Protein AF-A0A6A5BXS3-F1 (afdb_monomer)

Foldseek 3Di:
DPPPPVVVVVLVVLLVLLLVLLVVVLVVLVVLLLLLVLLCPLPLVVLVVCAVVDPLHHPVLSCLQDPPLSVVVSVLSVVLSVLSVQQSVCVVVVHHGPADNLQSCVVCLVVLVVCLVLVVSLVSNVVSVVCCVVPPVVVVVSQCVSCVVSVVQGSNNSSCSSVVVSVVCLVSLVSSLVSDDPVVCVVRVSVCVNPPRVVVSD

Nearest PDB structures (foldseek):
  1foe-assembly1_A  TM=8.338E-01  e=1.532E-06  Mus musculus
  4yon-assembly1_A  TM=8.082E-01  e=8.959E-06  Homo sapiens
  4xh9-assembly1_A  TM=8.386E-01  e=3.577E-05  Homo sapiens

Organism: Naegleria fowleri (NCBI:txid5763)

Solvent-accessible surface area (backbone atoms only — not comparable to full-atom values): 11355 Å² total; per-residue (Å²): 142,82,76,70,62,69,64,53,56,55,50,54,53,34,54,53,52,34,53,52,50,54,47,49,54,50,56,55,46,53,51,50,54,51,44,54,46,43,45,40,66,54,44,53,50,54,53,59,68,35,42,88,76,38,91,75,46,45,70,71,58,48,48,56,68,62,45,72,63,58,58,53,50,52,51,54,51,50,53,50,50,54,57,48,52,55,28,47,54,31,45,75,69,75,40,86,45,92,53,53,72,41,47,52,51,57,71,47,41,69,59,59,58,52,45,54,62,55,52,74,43,43,62,58,31,51,51,50,54,53,47,37,63,75,74,31,59,70,47,41,56,49,51,60,55,37,17,64,76,37,78,67,46,48,69,69,66,50,67,47,45,68,66,57,44,58,62,48,53,54,54,54,50,56,50,45,50,76,44,42,53,74,73,54,42,74,74,33,55,42,69,54,55,68,62,71,64,58,73,79,78,111

pLDDT: mean 79.89, std 17.16, range [30.25, 94.38]

Mean predicted aligned error: 9.48 Å

Secondary structure (DSSP, 8-state):
---SHHHHHHHHHHHHHHHHHHHHHHHHHHHHHHHHHHHIIIIIHHHHHHBTTBTT--HHHHHHHS-THHHHHHHHHHHHHHHHHHHHHHHHTTPPPSS-HHHHHHHHHHHHHHHHHHHHHHHHHHHHHHHHHHH-HHHHHHHHHHHHHTTT--HHHHHTHHHHHHHHHHHHHHHHHHHS-HHHHHHHTHHHHHHHSSTT--

InterPro domains:
  IPR000219 Dbl homology domain [PF00621] (21-193)
  IPR000219 Dbl homology domain [PS50010] (17-202)
  IPR000219 Dbl homology domain [SM00325] (21-192)
  IPR001331 Guanine-nucleotide dissociation stimulator, CDC24, conserved site [PS00741] (155-180)
  IPR035899 Dbl homology (DH) domain superfamily [G3DSA:1.20.900.10] (12-199)
  IPR035899 Dbl homology (DH) domain superfamily [SSF48065] (4-189)
  IPR051092 FYVE, RhoGEF and PH domain-containing [PTHR12673] (15-184)

Sequence (202 aa):
MSIGTQAVESKHHKSGQRLNIMKEILDTEKNYLTELELLEEYYAKPLKELIGKQKFITQPLYNKIFKGDLVIIRKTNSELYHELIENFEMERANKVPNKTFGQIFLQYAPFIKGYTRYFNEFDNINSTLEDIRKNNKPLQLWLDAQRKEARNKPLGGLLITPVQRVPRYKLLLTELVKYTSPISQRLSNVDQCTHTNFRSCN

Radius of gyration: 21.11 Å; Cα contacts (8 Å, |Δi|>4): 142; chains: 1; bounding box: 46×35×78 Å

Structure (mmCIF, N/CA/C/O backbone):
data_AF-A0A6A5BXS3-F1
#
_entry.id   AF-A0A6A5BXS3-F1
#
loop_
_atom_site.group_PDB
_atom_site.id
_atom_site.type_symbol
_atom_site.label_atom_id
_atom_site.label_alt_id
_atom_site.label_comp_id
_atom_site.label_asym_id
_atom_site.label_entity_id
_atom_site.label_seq_id
_atom_site.pdbx_PDB_ins_code
_atom_site.Cartn_x
_atom_site.Cartn_y
_atom_site.Cartn_z
_atom_site.occupancy
_atom_site.B_iso_or_equiv
_atom_site.auth_seq_id
_atom_site.auth_comp_id
_atom_site.auth_asym_id
_atom_site.auth_atom_id
_atom_site.pdbx_PDB_model_num
ATOM 1 N N . MET A 1 1 ? 18.023 -2.567 -53.729 1.00 35.31 1 MET A N 1
ATOM 2 C CA . MET A 1 1 ? 18.612 -2.635 -52.373 1.00 35.31 1 MET A CA 1
ATOM 3 C C . MET A 1 1 ? 17.794 -1.737 -51.447 1.00 35.31 1 MET A C 1
ATOM 5 O O . MET A 1 1 ? 18.042 -0.544 -51.432 1.00 35.31 1 MET A O 1
ATOM 9 N N . SER A 1 2 ? 16.793 -2.267 -50.731 1.00 39.34 2 SER A N 1
ATOM 10 C CA . SER A 1 2 ? 15.925 -1.458 -49.840 1.00 39.34 2 SER A CA 1
ATOM 11 C C . SER A 1 2 ? 15.473 -2.229 -48.590 1.00 39.34 2 SER A C 1
ATOM 13 O O . SER A 1 2 ? 14.334 -2.115 -48.162 1.00 39.34 2 SER A O 1
ATOM 15 N N . ILE A 1 3 ? 16.360 -3.042 -48.006 1.00 40.22 3 ILE A N 1
ATOM 16 C CA . ILE A 1 3 ? 16.050 -3.877 -46.825 1.00 40.22 3 ILE A CA 1
ATOM 17 C C . ILE A 1 3 ? 16.429 -3.158 -45.502 1.00 40.22 3 ILE A C 1
ATOM 19 O O . ILE A 1 3 ? 16.035 -3.577 -44.420 1.00 40.22 3 ILE A O 1
ATOM 23 N N . GLY A 1 4 ? 17.149 -2.029 -45.565 1.00 35.59 4 GLY A N 1
ATOM 24 C CA . GLY A 1 4 ? 17.702 -1.345 -44.385 1.00 35.59 4 GLY A CA 1
ATOM 25 C C . GLY A 1 4 ? 16.735 -0.457 -43.587 1.00 35.59 4 GLY A C 1
ATOM 26 O O . GLY A 1 4 ? 16.963 -0.249 -42.400 1.00 35.59 4 GLY A O 1
ATOM 27 N N . THR A 1 5 ? 15.655 0.051 -44.187 1.00 39.50 5 THR A N 1
ATOM 28 C CA . THR A 1 5 ? 14.852 1.131 -43.573 1.00 39.50 5 THR A CA 1
ATOM 29 C C . THR A 1 5 ? 13.784 0.615 -42.592 1.00 39.50 5 THR A C 1
ATOM 31 O O . THR A 1 5 ? 13.613 1.177 -41.514 1.00 39.50 5 THR A O 1
ATOM 34 N N . GLN A 1 6 ? 13.150 -0.532 -42.871 1.00 35.69 6 GLN A N 1
ATOM 35 C CA . GLN A 1 6 ? 12.088 -1.106 -42.015 1.00 35.69 6 GLN A CA 1
ATOM 36 C C . GLN A 1 6 ? 12.601 -1.720 -40.691 1.00 35.69 6 GLN A C 1
ATOM 38 O O . GLN A 1 6 ? 11.882 -1.775 -39.688 1.00 35.69 6 GLN A O 1
ATOM 43 N N . ALA A 1 7 ? 13.857 -2.181 -40.647 1.00 43.25 7 ALA A N 1
ATOM 44 C CA . ALA A 1 7 ? 14.448 -2.797 -39.452 1.00 43.25 7 ALA A CA 1
ATOM 45 C C . ALA A 1 7 ? 14.865 -1.769 -38.377 1.00 43.25 7 ALA A C 1
ATOM 47 O O . ALA A 1 7 ? 14.946 -2.103 -37.192 1.00 43.25 7 ALA A O 1
ATOM 48 N N . VAL A 1 8 ? 15.128 -0.522 -38.781 1.00 43.16 8 VAL A N 1
ATOM 49 C CA . VAL A 1 8 ? 15.558 0.563 -37.884 1.00 43.16 8 VAL A CA 1
ATOM 50 C C . VAL A 1 8 ? 14.347 1.276 -37.274 1.00 43.16 8 VAL A C 1
ATOM 52 O O . VAL A 1 8 ? 14.324 1.502 -36.064 1.00 43.16 8 VAL A O 1
ATOM 55 N N . GLU A 1 9 ? 13.293 1.519 -38.062 1.00 38.66 9 GLU A N 1
ATOM 56 C CA . GLU A 1 9 ? 12.027 2.098 -37.579 1.00 38.66 9 GLU A CA 1
ATOM 57 C C . GLU A 1 9 ? 11.329 1.195 -36.547 1.00 38.66 9 GLU A C 1
ATOM 59 O O . GLU A 1 9 ? 10.879 1.662 -35.497 1.00 38.66 9 GLU A O 1
ATOM 64 N N . SER A 1 10 ? 11.321 -0.123 -36.777 1.00 48.53 10 SER A N 1
ATOM 65 C CA . SER A 1 10 ? 10.717 -1.095 -35.854 1.00 48.53 10 SER A CA 1
ATOM 66 C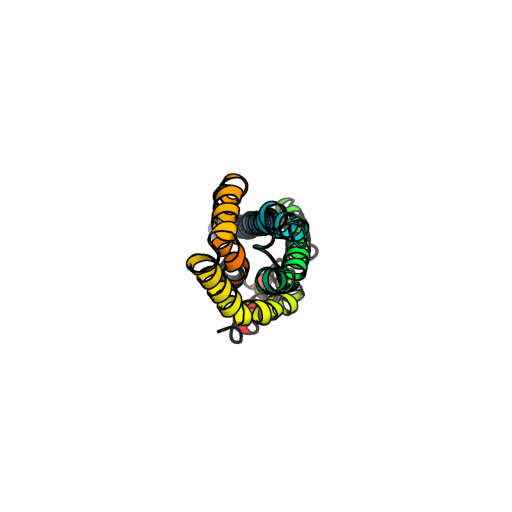 C . SER A 1 10 ? 11.484 -1.255 -34.531 1.00 48.53 10 SER A C 1
ATOM 68 O O . SER A 1 10 ? 10.866 -1.492 -33.490 1.00 48.53 10 SER A O 1
ATOM 70 N N . LYS A 1 11 ? 12.816 -1.083 -34.528 1.00 49.41 11 LYS A N 1
ATOM 71 C CA . LYS A 1 11 ? 13.636 -1.059 -33.300 1.00 49.41 11 LYS A CA 1
ATOM 72 C C . LYS A 1 11 ? 13.431 0.219 -32.482 1.00 49.41 11 LYS A C 1
ATOM 74 O O . LYS A 1 11 ? 13.311 0.128 -31.261 1.00 49.41 11 LYS A O 1
ATOM 79 N N . HIS A 1 12 ? 13.355 1.383 -33.132 1.00 53.59 12 HIS A N 1
ATOM 80 C CA . HIS A 1 12 ? 13.117 2.661 -32.449 1.00 53.59 12 HIS A CA 1
ATOM 81 C C . HIS A 1 12 ? 11.727 2.717 -31.800 1.00 53.59 12 HIS A C 1
ATOM 83 O O . HIS A 1 12 ? 11.603 3.161 -30.658 1.00 53.59 12 HIS A O 1
ATOM 89 N N . HIS A 1 13 ? 10.702 2.195 -32.483 1.00 58.22 13 HIS A N 1
ATOM 90 C CA . HIS A 1 13 ? 9.340 2.137 -31.950 1.00 58.22 13 HIS A CA 1
ATOM 91 C C . HIS A 1 13 ? 9.236 1.230 -30.710 1.00 58.22 13 HIS A C 1
ATOM 93 O O . HIS A 1 13 ? 8.679 1.637 -29.691 1.00 58.22 13 HIS A O 1
ATOM 99 N N . LYS A 1 14 ? 9.859 0.040 -30.747 1.00 61.59 14 LYS A N 1
ATOM 100 C CA . LYS A 1 14 ? 9.890 -0.889 -29.601 1.00 61.59 14 LYS A CA 1
ATOM 101 C C . LYS A 1 14 ? 10.668 -0.338 -28.403 1.00 61.59 14 LYS A C 1
ATOM 103 O O . LYS A 1 14 ? 10.243 -0.537 -27.269 1.00 61.59 14 LYS A O 1
ATOM 108 N N . SER A 1 15 ? 11.770 0.381 -28.637 1.00 65.88 15 SER A N 1
ATOM 109 C CA . SER A 1 15 ? 12.547 1.022 -27.565 1.00 65.88 15 SER A CA 1
ATOM 110 C C . SER A 1 15 ? 11.748 2.128 -26.860 1.00 65.88 15 SER A C 1
ATOM 112 O O . SER A 1 15 ? 11.678 2.159 -25.631 1.00 65.88 15 SER A O 1
ATOM 114 N N . GLY A 1 16 ? 11.054 2.979 -27.628 1.00 74.38 16 GLY A N 1
ATOM 115 C CA . GLY A 1 16 ? 10.173 4.013 -27.073 1.00 74.38 16 GLY A CA 1
ATOM 116 C C . GLY A 1 16 ? 8.993 3.437 -26.282 1.00 74.38 16 GLY A C 1
ATOM 117 O O . GLY A 1 16 ? 8.701 3.900 -25.182 1.00 74.38 16 GLY A O 1
ATOM 118 N N . GLN A 1 17 ? 8.356 2.377 -26.789 1.00 78.69 17 GLN A N 1
ATOM 119 C CA . GLN A 1 17 ? 7.273 1.688 -26.075 1.00 78.69 17 GLN A CA 1
ATOM 120 C C . GLN A 1 17 ? 7.751 1.036 -24.774 1.00 78.69 17 GLN A C 1
ATOM 122 O O . GLN A 1 17 ? 7.072 1.127 -23.753 1.00 78.69 17 GLN A O 1
ATOM 127 N N . ARG A 1 18 ? 8.950 0.448 -24.772 1.00 80.12 18 ARG A N 1
ATOM 128 C CA . ARG A 1 18 ? 9.549 -0.122 -23.564 1.00 80.12 18 ARG A CA 1
ATOM 129 C C . ARG A 1 18 ? 9.801 0.941 -22.490 1.00 80.12 18 ARG A C 1
ATOM 131 O O . ARG A 1 18 ? 9.463 0.711 -21.332 1.00 80.12 18 ARG A O 1
ATOM 138 N N . LEU A 1 19 ? 10.336 2.107 -22.862 1.00 84.19 19 LEU A N 1
ATOM 139 C CA . LEU A 1 19 ? 10.528 3.224 -21.927 1.00 84.19 19 LEU A CA 1
ATOM 140 C C . LEU A 1 19 ? 9.199 3.744 -21.364 1.00 84.19 19 LEU A C 1
ATOM 142 O O . LEU A 1 19 ? 9.135 4.073 -20.182 1.00 84.19 19 LEU A O 1
ATOM 146 N N . ASN A 1 20 ? 8.133 3.767 -22.169 1.00 87.00 20 ASN A N 1
ATOM 147 C CA . ASN A 1 20 ? 6.803 4.155 -21.694 1.00 87.00 20 ASN A CA 1
ATOM 148 C C . ASN A 1 20 ? 6.267 3.184 -20.633 1.00 87.00 20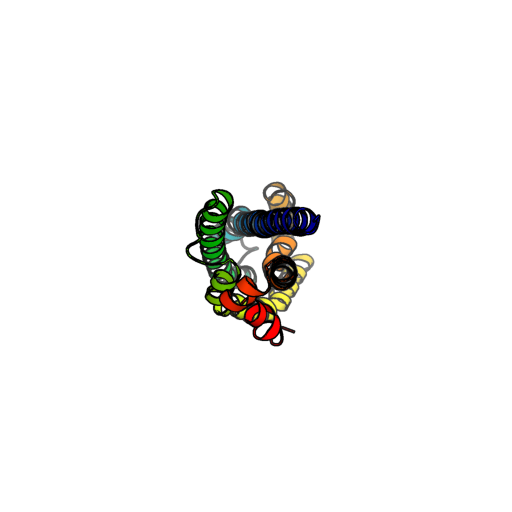 ASN A C 1
ATOM 150 O O . ASN A 1 20 ? 5.790 3.638 -19.598 1.00 87.00 20 ASN A O 1
ATOM 154 N N . ILE A 1 21 ? 6.412 1.871 -20.837 1.00 86.50 21 ILE A N 1
ATOM 155 C CA . ILE A 1 21 ? 5.983 0.859 -19.854 1.00 86.50 21 ILE A CA 1
ATOM 156 C C . ILE A 1 21 ? 6.817 0.949 -18.575 1.00 86.50 21 ILE A C 1
ATOM 158 O O . ILE A 1 21 ? 6.282 0.872 -17.473 1.00 86.50 21 ILE A O 1
ATOM 162 N N . MET A 1 22 ? 8.133 1.149 -18.692 1.00 88.25 22 MET A N 1
ATOM 163 C CA . MET A 1 22 ? 8.991 1.349 -17.518 1.00 88.25 22 MET A CA 1
ATOM 164 C C . MET A 1 22 ? 8.589 2.595 -16.731 1.00 88.25 22 MET A C 1
ATOM 166 O O . MET A 1 22 ? 8.520 2.551 -15.504 1.00 88.25 22 MET A O 1
ATOM 170 N N . LYS A 1 23 ? 8.278 3.686 -17.435 1.00 90.25 23 LYS A N 1
ATOM 171 C CA . LYS A 1 23 ? 7.762 4.905 -16.819 1.00 90.25 23 LYS A CA 1
ATOM 172 C C . LYS A 1 23 ? 6.414 4.660 -16.139 1.00 90.25 23 LYS A C 1
ATOM 174 O O . LYS A 1 23 ? 6.227 5.105 -15.016 1.00 90.25 23 LYS A O 1
ATOM 179 N N . GLU A 1 24 ? 5.509 3.906 -16.757 1.00 91.50 24 GLU A N 1
ATOM 180 C CA . GLU A 1 24 ? 4.229 3.539 -16.145 1.00 91.50 24 GLU A CA 1
ATOM 181 C C . GLU A 1 24 ? 4.416 2.703 -14.867 1.00 91.50 24 GLU A C 1
ATOM 183 O O . GLU A 1 24 ? 3.762 2.955 -13.851 1.00 91.50 24 GLU A O 1
ATOM 188 N N . I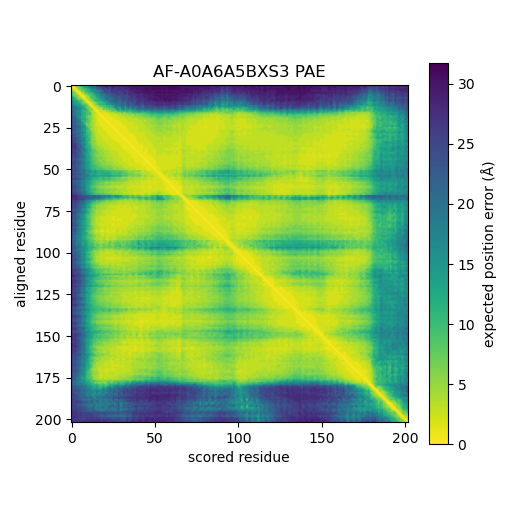LE A 1 25 ? 5.350 1.746 -14.868 1.00 90.94 25 ILE A N 1
ATOM 189 C CA . ILE A 1 25 ? 5.715 0.993 -13.659 1.00 90.94 2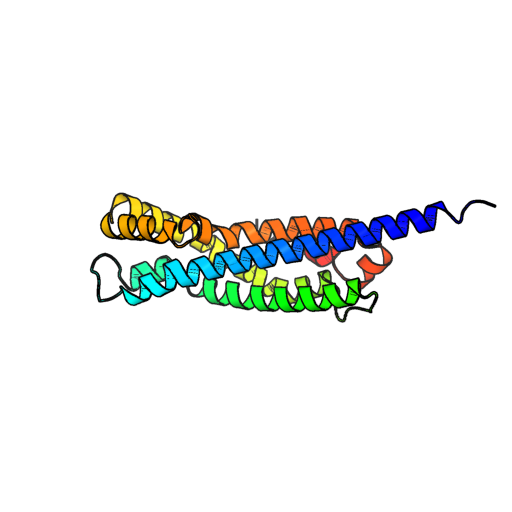5 ILE A CA 1
ATOM 190 C C . ILE A 1 25 ? 6.144 1.960 -12.551 1.00 90.94 25 ILE A C 1
ATOM 192 O O . ILE A 1 25 ? 5.622 1.869 -11.440 1.00 90.94 25 ILE A O 1
ATOM 196 N N . LEU A 1 26 ? 7.030 2.911 -12.856 1.00 92.19 26 LEU A N 1
ATOM 197 C CA . LEU A 1 26 ? 7.520 3.905 -11.897 1.00 92.19 26 LEU A CA 1
ATOM 198 C C . LEU A 1 26 ? 6.420 4.837 -11.387 1.00 92.19 26 LEU A C 1
ATOM 200 O O . LEU A 1 26 ? 6.282 5.017 -10.179 1.00 92.19 26 LEU A O 1
ATOM 204 N N . ASP A 1 27 ? 5.621 5.409 -12.285 1.00 92.19 27 ASP A N 1
ATOM 205 C CA . ASP A 1 27 ? 4.557 6.351 -11.935 1.00 92.19 27 ASP A CA 1
ATOM 206 C C . ASP A 1 27 ? 3.500 5.665 -11.058 1.00 92.19 27 ASP A C 1
ATOM 208 O O . ASP A 1 27 ? 3.052 6.212 -10.045 1.00 92.19 27 ASP A O 1
ATOM 212 N N . THR A 1 28 ? 3.131 4.426 -11.397 1.00 92.44 28 THR A N 1
ATOM 213 C CA . THR A 1 28 ? 2.180 3.655 -10.590 1.00 92.44 28 THR A CA 1
ATOM 214 C C . THR A 1 28 ? 2.774 3.195 -9.257 1.00 92.44 28 THR A C 1
ATOM 216 O O . THR A 1 28 ? 2.029 3.103 -8.283 1.00 92.44 28 THR A O 1
ATOM 219 N N . GLU A 1 29 ? 4.082 2.933 -9.183 1.00 92.94 29 GLU A N 1
ATOM 220 C CA . GLU A 1 29 ? 4.775 2.579 -7.937 1.00 92.94 29 GLU A CA 1
ATOM 221 C C . GLU A 1 29 ? 4.867 3.772 -6.988 1.00 92.94 29 GLU A C 1
ATOM 223 O O . GLU A 1 29 ? 4.520 3.672 -5.813 1.00 92.94 29 GLU A O 1
ATOM 228 N N . LYS A 1 30 ? 5.229 4.941 -7.517 1.00 92.69 30 LYS A N 1
ATOM 229 C CA . LYS A 1 30 ? 5.241 6.194 -6.765 1.00 92.69 30 LYS A CA 1
ATOM 230 C C . LYS A 1 30 ? 3.871 6.498 -6.164 1.00 92.69 30 LYS A C 1
ATOM 232 O O . LYS A 1 30 ? 3.771 6.846 -4.986 1.00 92.69 30 LYS A O 1
ATOM 237 N N . ASN A 1 31 ? 2.812 6.341 -6.960 1.00 92.25 31 ASN A N 1
ATOM 238 C CA . ASN A 1 31 ? 1.441 6.533 -6.493 1.00 92.25 31 ASN A CA 1
ATOM 239 C C . ASN A 1 31 ? 1.068 5.535 -5.389 1.00 92.25 31 ASN A C 1
ATOM 241 O O . ASN A 1 31 ? 0.459 5.937 -4.400 1.00 92.25 31 ASN A O 1
ATOM 245 N N . TYR A 1 32 ? 1.465 4.267 -5.525 1.00 92.25 32 TYR A N 1
ATOM 246 C CA . TYR A 1 32 ? 1.244 3.246 -4.501 1.00 92.25 32 TYR A CA 1
ATOM 247 C C . TYR A 1 32 ? 1.963 3.584 -3.184 1.00 92.25 32 TYR A C 1
ATOM 249 O O . TYR A 1 32 ? 1.351 3.544 -2.118 1.00 92.25 32 TYR A O 1
ATOM 257 N N . LEU A 1 33 ? 3.225 4.015 -3.241 1.00 92.50 33 LEU A N 1
ATOM 258 C CA . LEU A 1 33 ? 3.969 4.458 -2.057 1.00 92.50 33 LEU A CA 1
ATOM 259 C C . LEU A 1 33 ? 3.335 5.682 -1.394 1.00 92.50 33 LEU A C 1
ATOM 261 O O . LEU A 1 33 ? 3.225 5.722 -0.171 1.00 92.50 33 LEU A O 1
ATOM 265 N N . THR A 1 34 ? 2.852 6.639 -2.190 1.00 92.06 34 THR A N 1
ATOM 266 C CA . THR A 1 34 ? 2.109 7.797 -1.669 1.00 92.06 34 THR A CA 1
ATOM 267 C C . THR A 1 34 ? 0.820 7.358 -0.968 1.00 92.06 34 THR A C 1
ATOM 269 O O . THR A 1 34 ? 0.458 7.914 0.061 1.00 92.06 34 THR A O 1
ATOM 272 N N . GLU A 1 35 ? 0.106 6.353 -1.482 1.00 91.81 35 GLU A N 1
ATOM 273 C CA . GLU A 1 35 ? -1.085 5.807 -0.814 1.00 91.81 35 GLU A CA 1
ATOM 274 C C . GLU A 1 35 ? -0.754 5.153 0.532 1.00 91.81 35 GLU A C 1
ATOM 276 O O . GLU A 1 35 ? -1.472 5.376 1.508 1.00 91.81 35 GLU A O 1
ATOM 281 N N . LEU A 1 36 ? 0.345 4.397 0.608 1.00 91.12 36 LEU A N 1
ATOM 282 C CA . LEU A 1 36 ? 0.824 3.816 1.865 1.00 91.12 36 LEU A CA 1
ATOM 283 C C . LEU A 1 36 ? 1.283 4.886 2.864 1.00 91.12 36 LEU A C 1
ATOM 285 O O . LEU A 1 36 ? 1.076 4.733 4.065 1.00 91.12 36 LEU A O 1
ATOM 289 N N . GLU A 1 37 ? 1.878 5.974 2.384 1.00 90.62 37 GLU A N 1
ATOM 290 C CA . GLU A 1 37 ? 2.244 7.120 3.216 1.00 90.62 37 GLU A CA 1
ATOM 291 C C . GLU A 1 37 ? 1.000 7.822 3.774 1.00 90.62 37 GLU A C 1
ATOM 293 O O . GLU A 1 37 ? 0.920 8.057 4.976 1.00 90.62 37 GLU A O 1
ATOM 298 N N . LEU A 1 38 ? -0.025 8.064 2.947 1.00 91.44 38 LEU A N 1
ATOM 299 C CA . LEU A 1 38 ? -1.297 8.626 3.415 1.00 91.44 38 LEU A CA 1
ATOM 300 C C . LEU A 1 38 ? -1.954 7.738 4.484 1.00 91.44 38 LEU A C 1
ATOM 302 O O . LEU A 1 38 ? -2.496 8.245 5.466 1.00 91.44 38 LEU A O 1
ATOM 306 N N . LEU A 1 39 ? -1.898 6.415 4.305 1.00 92.06 39 LEU A N 1
ATOM 307 C CA . LEU A 1 39 ? -2.380 5.450 5.292 1.00 92.06 39 LEU A CA 1
ATOM 308 C C . LEU A 1 39 ? -1.647 5.600 6.633 1.00 92.06 39 LEU A C 1
ATOM 310 O O . LEU A 1 39 ? -2.274 5.553 7.692 1.00 92.06 39 LEU A O 1
ATOM 314 N N . GLU A 1 40 ? -0.328 5.777 6.599 1.00 89.94 40 GLU A N 1
ATOM 315 C CA . GLU A 1 40 ? 0.483 5.907 7.806 1.00 89.94 40 GLU A CA 1
ATOM 316 C C . GLU A 1 40 ? 0.269 7.258 8.507 1.00 89.94 40 GLU A C 1
ATOM 318 O O . GLU A 1 40 ? -0.017 7.279 9.706 1.00 89.94 40 GLU A O 1
ATOM 323 N N . GLU A 1 41 ? 0.351 8.366 7.767 1.00 91.06 41 GLU A N 1
ATOM 324 C CA . GLU A 1 41 ? 0.297 9.729 8.313 1.00 91.06 41 GLU A CA 1
ATOM 325 C C . GLU A 1 41 ? -1.090 10.122 8.828 1.00 91.06 41 GLU A C 1
ATOM 327 O O . GLU A 1 41 ? -1.194 10.736 9.887 1.00 91.06 41 GLU A O 1
ATOM 332 N N . TYR A 1 42 ? -2.163 9.751 8.122 1.00 91.38 42 TYR A N 1
ATOM 333 C CA . TYR A 1 42 ? -3.516 10.224 8.451 1.00 91.38 42 TYR A CA 1
ATOM 334 C C . TYR A 1 42 ? -4.353 9.213 9.236 1.00 91.38 42 TYR A C 1
ATOM 336 O O . TYR A 1 42 ? -5.313 9.591 9.906 1.00 91.38 42 TYR A O 1
ATOM 344 N N . TYR A 1 43 ? -3.996 7.926 9.201 1.00 92.31 43 TYR A N 1
ATOM 345 C CA . TYR A 1 43 ? -4.738 6.894 9.926 1.00 92.31 43 TYR A CA 1
ATOM 346 C C . TYR A 1 43 ? -3.896 6.206 10.994 1.00 92.31 43 TYR A C 1
ATOM 348 O O . TYR A 1 43 ? -4.263 6.241 12.169 1.00 92.31 43 TYR A O 1
ATOM 356 N N . ALA A 1 44 ? -2.771 5.589 10.622 1.00 91.56 44 ALA A N 1
ATOM 357 C CA . ALA A 1 44 ? -2.032 4.727 11.540 1.00 91.56 44 ALA A CA 1
ATOM 358 C C . ALA A 1 44 ? -1.378 5.503 12.694 1.00 91.56 44 ALA A C 1
ATOM 360 O O . ALA A 1 44 ? -1.489 5.072 13.844 1.00 91.56 44 ALA A O 1
ATOM 361 N N . LYS A 1 45 ? -0.707 6.629 12.426 1.00 91.25 45 LYS A N 1
ATOM 362 C CA . LYS A 1 45 ? -0.087 7.455 13.475 1.00 91.25 45 LYS A CA 1
ATOM 363 C C . LYS A 1 45 ? -1.138 8.113 14.379 1.00 91.25 45 LYS A C 1
ATOM 365 O O . LYS A 1 45 ? -1.070 7.879 15.588 1.00 91.25 45 LYS A O 1
ATOM 370 N N . PRO A 1 46 ? -2.165 8.812 13.853 1.00 92.50 46 PRO A N 1
ATOM 371 C CA . PRO A 1 46 ? -3.156 9.462 14.704 1.00 92.50 46 PRO A CA 1
ATOM 372 C C . PRO A 1 46 ? -3.966 8.461 15.535 1.00 92.50 46 PRO A C 1
ATOM 374 O O . PRO A 1 46 ? -4.193 8.697 16.719 1.00 92.50 46 PRO A O 1
ATOM 377 N N . LEU A 1 47 ? -4.343 7.298 14.979 1.00 92.19 47 LEU A N 1
ATOM 378 C CA . LEU A 1 47 ? -5.027 6.267 15.773 1.00 92.19 47 LEU A CA 1
ATOM 379 C C . LEU A 1 47 ? -4.154 5.744 16.904 1.00 92.19 47 LEU A C 1
ATOM 381 O O . LEU A 1 47 ? -4.668 5.534 18.000 1.00 92.19 47 LEU A O 1
ATOM 385 N N . LYS A 1 48 ? -2.853 5.557 16.660 1.00 91.19 48 LYS A N 1
ATOM 386 C CA . LYS A 1 48 ? -1.916 5.087 17.681 1.00 91.19 48 LYS A CA 1
ATOM 387 C C . LYS A 1 48 ? -1.801 6.073 18.842 1.00 91.19 48 LYS A C 1
ATOM 389 O O . LYS A 1 48 ? -1.780 5.647 19.991 1.00 91.19 48 LYS A O 1
ATOM 394 N N . GLU A 1 49 ? -1.785 7.374 18.563 1.00 92.56 49 GLU A N 1
ATOM 395 C CA . GLU A 1 49 ? -1.729 8.423 19.591 1.00 92.56 49 GLU A CA 1
ATOM 396 C C . GLU A 1 49 ? -3.008 8.550 20.425 1.00 92.56 49 GLU A C 1
ATOM 398 O O . GLU A 1 49 ? -2.967 9.067 21.547 1.00 92.56 49 GLU A O 1
ATOM 403 N N . LEU A 1 50 ? -4.146 8.109 19.883 1.00 92.44 50 LEU A N 1
ATOM 404 C CA . LEU A 1 50 ? -5.435 8.106 20.576 1.00 92.44 50 LEU A CA 1
ATOM 405 C C . LEU A 1 50 ? -5.611 6.889 21.493 1.00 92.44 50 LEU A C 1
ATOM 407 O O . LEU A 1 50 ? -6.476 6.922 22.373 1.00 92.44 50 LEU A O 1
ATOM 411 N N . ILE A 1 51 ? -4.793 5.840 21.343 1.00 92.38 51 ILE A N 1
ATOM 412 C CA . ILE A 1 51 ? -4.804 4.674 22.237 1.00 92.38 51 ILE A CA 1
ATOM 413 C C . ILE A 1 51 ? -4.475 5.135 23.660 1.00 92.38 51 ILE A C 1
ATOM 415 O O . ILE A 1 51 ? -3.479 5.807 23.905 1.00 92.38 51 ILE A O 1
ATOM 419 N N . GLY A 1 52 ? -5.345 4.795 24.613 1.00 88.94 52 GLY A N 1
ATOM 420 C CA . GLY A 1 52 ? -5.221 5.219 26.013 1.00 88.94 52 GLY A CA 1
ATOM 421 C C . GLY A 1 52 ? -5.768 6.622 26.306 1.00 88.94 52 GLY A C 1
ATOM 422 O O . GLY A 1 52 ? -6.069 6.910 27.460 1.00 88.94 52 GLY A O 1
ATOM 423 N N . LYS A 1 53 ? -5.982 7.465 25.283 1.00 92.00 53 LYS A N 1
ATOM 424 C CA . LYS A 1 53 ? -6.673 8.764 25.413 1.00 92.00 53 LYS A CA 1
ATOM 425 C C . LYS A 1 53 ? -8.171 8.654 25.130 1.00 92.00 53 LYS A C 1
ATOM 427 O O . LYS A 1 53 ? -8.970 9.354 25.742 1.00 92.00 53 LYS A O 1
ATOM 432 N N . GLN A 1 54 ? -8.551 7.788 24.193 1.00 91.25 54 GLN A N 1
ATOM 433 C CA . GLN A 1 54 ? -9.927 7.600 23.746 1.00 91.25 54 GLN A CA 1
ATOM 434 C C . GLN A 1 54 ? -10.389 6.162 23.975 1.00 91.25 54 GLN A C 1
ATOM 436 O O . GLN A 1 54 ? -9.663 5.213 23.696 1.00 91.25 54 GLN A O 1
ATOM 441 N N . LYS A 1 55 ? -11.632 5.986 24.439 1.00 89.25 55 LYS A N 1
ATOM 442 C CA . LYS A 1 55 ? -12.199 4.656 24.739 1.00 89.25 55 LYS A CA 1
ATOM 443 C C . LYS A 1 55 ? -12.604 3.861 23.492 1.00 89.25 55 LYS A C 1
ATOM 445 O O . LYS A 1 55 ? -12.774 2.650 23.576 1.00 89.25 55 LYS A O 1
ATOM 450 N N . PHE A 1 56 ? -12.777 4.527 22.348 1.00 90.62 56 PHE A N 1
ATOM 451 C CA . PHE A 1 56 ? -13.250 3.891 21.114 1.00 90.62 56 PHE A CA 1
ATOM 452 C C . PHE A 1 56 ? -12.155 3.136 20.343 1.00 90.62 56 PHE A C 1
ATOM 454 O O . PHE A 1 56 ? -12.469 2.455 19.368 1.00 90.62 56 PHE A O 1
ATOM 461 N N . ILE A 1 57 ? -10.886 3.247 20.747 1.00 92.00 57 ILE A N 1
ATOM 462 C CA . ILE A 1 57 ? -9.753 2.554 20.126 1.00 92.00 57 ILE A CA 1
ATOM 463 C C . ILE A 1 57 ? -8.900 1.887 21.205 1.00 92.00 57 ILE A C 1
ATOM 465 O O . ILE A 1 57 ? -8.602 2.470 22.244 1.00 92.00 57 ILE A O 1
ATOM 469 N N . THR A 1 58 ? -8.506 0.641 20.963 1.00 92.62 58 THR A N 1
ATOM 470 C CA . THR A 1 58 ? -7.671 -0.148 21.875 1.00 92.62 58 THR A CA 1
ATOM 471 C C . THR A 1 58 ? -6.456 -0.685 21.127 1.00 92.62 58 THR A C 1
ATOM 473 O O . THR A 1 58 ? -6.506 -0.858 19.908 1.00 92.62 58 THR A O 1
ATOM 476 N N . GLN A 1 59 ? -5.369 -0.994 21.842 1.00 91.19 59 GLN A N 1
ATOM 477 C CA . GLN A 1 59 ? -4.174 -1.584 21.227 1.00 91.19 59 GLN A CA 1
ATOM 478 C C . GLN A 1 59 ? -4.476 -2.878 20.442 1.00 91.19 59 GLN A C 1
ATOM 480 O O . GLN A 1 59 ? -3.976 -3.011 19.324 1.00 91.19 59 GLN A O 1
ATOM 485 N N . PRO A 1 60 ? -5.323 -3.809 20.934 1.00 91.69 60 PRO A N 1
ATOM 486 C CA . PRO A 1 60 ? -5.700 -4.991 20.161 1.00 91.69 60 PRO A CA 1
ATOM 487 C C . PRO A 1 60 ? -6.453 -4.652 18.872 1.00 91.69 60 PRO A C 1
ATOM 489 O O . PRO A 1 60 ? -6.177 -5.255 17.839 1.00 91.69 60 PRO A O 1
ATOM 492 N N . LEU A 1 61 ? -7.378 -3.684 18.908 1.00 90.81 61 LEU A N 1
ATOM 493 C CA . LEU A 1 61 ? -8.120 -3.261 17.718 1.00 90.81 61 LEU A CA 1
ATOM 494 C C . LEU A 1 61 ? -7.195 -2.588 16.698 1.00 90.81 61 LEU A C 1
ATOM 496 O O . LEU A 1 61 ? -7.251 -2.908 15.516 1.00 90.81 61 LEU A O 1
ATOM 500 N N . TYR A 1 62 ? -6.294 -1.722 17.163 1.00 91.25 62 TYR A N 1
ATOM 501 C CA . TYR A 1 62 ? -5.272 -1.108 16.321 1.00 91.25 62 TYR A CA 1
ATOM 502 C C . TYR A 1 62 ? -4.402 -2.162 15.632 1.00 91.25 62 TYR A C 1
ATOM 504 O O . TYR A 1 62 ? -4.251 -2.127 14.416 1.00 91.25 62 TYR A O 1
ATOM 512 N N . ASN A 1 63 ? -3.902 -3.146 16.385 1.00 89.06 63 ASN A N 1
ATOM 513 C CA . ASN A 1 63 ? -3.072 -4.222 15.845 1.00 89.06 63 ASN A CA 1
ATOM 514 C C . ASN A 1 63 ? -3.833 -5.128 14.865 1.00 89.06 63 ASN A C 1
ATOM 516 O O . ASN A 1 63 ? -3.203 -5.737 14.006 1.00 89.06 63 ASN A O 1
ATOM 520 N N . LYS A 1 64 ? -5.164 -5.244 14.987 1.00 88.25 64 LYS A N 1
ATOM 521 C CA . LYS A 1 64 ? -5.995 -5.956 14.005 1.00 88.25 64 LYS A CA 1
ATOM 522 C C . LYS A 1 64 ? -6.082 -5.206 12.676 1.00 88.25 64 LYS A C 1
ATOM 524 O O . LYS A 1 64 ? -6.102 -5.862 11.647 1.00 88.25 64 LYS A O 1
ATOM 529 N N . ILE A 1 65 ? -6.119 -3.872 12.695 1.00 87.06 65 ILE A N 1
ATOM 530 C CA . ILE A 1 65 ? -6.241 -3.037 11.486 1.00 87.06 65 ILE A CA 1
ATOM 531 C C . ILE A 1 65 ? -4.867 -2.788 10.840 1.00 87.06 65 ILE A C 1
ATOM 533 O O . ILE A 1 65 ? -4.701 -2.961 9.636 1.00 87.06 65 ILE A O 1
ATOM 537 N N . PHE A 1 66 ? -3.875 -2.395 11.643 1.00 84.75 66 PHE A N 1
ATOM 538 C CA . PHE A 1 66 ? -2.528 -2.015 11.214 1.00 84.75 66 PHE A CA 1
ATOM 539 C C . PHE A 1 66 ? -1.516 -3.044 11.720 1.00 84.75 66 PHE A C 1
ATOM 541 O O . PHE A 1 66 ? -0.788 -2.819 12.690 1.00 84.75 66 PHE A O 1
ATOM 548 N N . LYS A 1 67 ? -1.481 -4.217 11.081 1.00 73.19 67 LYS A N 1
ATOM 549 C CA . LYS A 1 67 ? -0.433 -5.212 11.350 1.00 73.19 67 LYS A CA 1
ATOM 550 C C . LYS A 1 67 ? 0.922 -4.742 10.810 1.00 73.19 67 LYS A C 1
ATOM 552 O O . LYS A 1 67 ? 1.000 -4.028 9.811 1.00 73.19 67 LYS A O 1
ATOM 557 N N . GLY A 1 68 ? 1.997 -5.212 11.449 1.00 64.12 68 GLY A N 1
ATOM 558 C CA . GLY A 1 68 ? 3.388 -4.860 11.123 1.00 64.12 68 GLY A CA 1
ATOM 559 C C . GLY A 1 68 ? 3.831 -5.175 9.688 1.00 64.12 68 GLY A C 1
ATOM 560 O O . GLY A 1 68 ? 4.817 -4.606 9.225 1.00 64.12 68 GLY A O 1
ATOM 561 N N . ASP A 1 69 ? 3.080 -6.002 8.956 1.00 74.38 69 ASP A N 1
ATOM 562 C CA . ASP A 1 69 ? 3.367 -6.305 7.552 1.00 74.38 69 ASP A CA 1
ATOM 563 C C . ASP A 1 69 ? 3.270 -5.064 6.658 1.00 74.38 69 ASP A C 1
ATOM 565 O O . ASP A 1 69 ? 4.035 -4.956 5.709 1.00 74.38 69 ASP A O 1
ATOM 569 N N . LEU A 1 70 ? 2.422 -4.080 6.983 1.00 79.62 70 LEU A N 1
ATOM 570 C CA . LEU A 1 70 ? 2.314 -2.841 6.199 1.00 79.62 70 LEU A CA 1
ATOM 571 C C . LEU A 1 70 ? 3.600 -2.006 6.219 1.00 79.62 70 LEU A C 1
ATOM 573 O O . LEU A 1 70 ? 3.960 -1.415 5.204 1.00 79.62 70 LEU A O 1
ATOM 577 N N . VAL A 1 71 ? 4.312 -1.981 7.349 1.00 80.12 71 VAL A N 1
ATOM 578 C CA . VAL A 1 71 ? 5.585 -1.250 7.480 1.00 80.12 71 VAL A CA 1
ATOM 579 C C . VAL A 1 71 ? 6.669 -1.925 6.644 1.00 80.12 71 VAL A C 1
ATOM 581 O O . VAL A 1 71 ? 7.415 -1.252 5.934 1.00 80.12 71 VAL A O 1
ATOM 584 N N . ILE A 1 72 ? 6.728 -3.260 6.695 1.00 84.25 72 ILE A N 1
ATOM 585 C CA . ILE A 1 72 ? 7.666 -4.056 5.895 1.00 84.25 72 ILE A CA 1
ATOM 586 C C . ILE A 1 72 ? 7.353 -3.879 4.409 1.00 84.25 72 ILE A C 1
ATOM 588 O O . ILE A 1 72 ? 8.250 -3.552 3.639 1.00 84.25 72 ILE A O 1
ATOM 592 N N . ILE A 1 73 ? 6.078 -4.002 4.027 1.00 86.81 73 ILE A N 1
ATOM 593 C CA . ILE A 1 73 ? 5.588 -3.755 2.670 1.00 86.81 73 ILE A CA 1
ATOM 594 C C . ILE A 1 73 ? 6.040 -2.370 2.205 1.00 86.81 73 ILE A C 1
ATOM 596 O O . ILE A 1 73 ? 6.748 -2.274 1.207 1.00 86.81 73 ILE A O 1
ATOM 600 N N . ARG A 1 74 ? 5.719 -1.293 2.932 1.00 87.56 74 ARG A N 1
ATOM 601 C CA . ARG A 1 74 ? 6.100 0.066 2.518 1.00 87.56 74 ARG A CA 1
ATOM 602 C C . ARG A 1 74 ? 7.609 0.206 2.334 1.00 87.56 74 ARG A C 1
ATOM 604 O O . ARG A 1 74 ? 8.043 0.726 1.309 1.00 87.56 74 ARG A O 1
ATOM 611 N N . LYS A 1 75 ? 8.401 -0.282 3.293 1.00 88.31 75 LYS A N 1
ATOM 612 C CA . LYS A 1 75 ? 9.865 -0.217 3.228 1.00 88.31 75 LYS A CA 1
ATOM 613 C C . LYS A 1 75 ? 10.401 -0.931 1.987 1.00 88.31 75 LYS A C 1
ATOM 615 O O . LYS A 1 75 ? 11.135 -0.328 1.212 1.00 88.31 75 LYS A O 1
ATOM 620 N N . THR A 1 76 ? 9.991 -2.177 1.766 1.00 89.12 76 THR A N 1
ATOM 621 C CA . THR A 1 76 ? 10.476 -2.974 0.637 1.00 89.12 76 THR A CA 1
ATOM 622 C C . THR A 1 76 ? 10.064 -2.387 -0.713 1.00 89.12 76 THR A C 1
ATOM 624 O O . THR A 1 76 ? 10.860 -2.396 -1.645 1.00 89.12 76 THR A O 1
ATOM 627 N N . ASN A 1 77 ? 8.853 -1.834 -0.837 1.00 90.62 77 ASN A N 1
ATOM 628 C CA . ASN A 1 77 ? 8.445 -1.171 -2.082 1.00 90.62 77 ASN A CA 1
ATOM 629 C C . ASN A 1 77 ? 9.190 0.146 -2.307 1.00 90.62 77 ASN A C 1
ATOM 631 O O . ASN A 1 77 ? 9.478 0.493 -3.446 1.00 90.62 77 ASN A O 1
ATOM 635 N N . SER A 1 78 ? 9.557 0.860 -1.238 1.00 91.75 78 SER A N 1
ATOM 636 C CA . SER A 1 78 ? 10.405 2.048 -1.356 1.00 91.75 78 SER A CA 1
ATOM 637 C C . SER A 1 78 ? 11.782 1.680 -1.910 1.00 91.75 78 SER A C 1
ATOM 639 O O . SER A 1 78 ? 12.269 2.340 -2.822 1.00 91.75 78 SER A O 1
ATOM 641 N N . GLU A 1 79 ? 12.391 0.608 -1.398 1.00 92.69 79 GLU A N 1
ATOM 642 C CA . GLU A 1 79 ? 13.677 0.086 -1.886 1.00 92.69 79 GLU A CA 1
ATOM 643 C C . GLU A 1 79 ? 13.577 -0.367 -3.354 1.00 92.69 79 GLU A C 1
ATOM 645 O O . GLU A 1 79 ? 14.393 0.041 -4.182 1.00 92.69 79 GLU A O 1
ATOM 650 N N . LEU A 1 80 ? 12.515 -1.106 -3.703 1.00 92.06 80 LEU A N 1
ATOM 651 C CA . LEU A 1 80 ? 12.205 -1.487 -5.082 1.00 92.06 80 LEU A CA 1
ATOM 652 C C . LEU A 1 80 ? 12.097 -0.256 -5.996 1.00 92.06 80 LEU A C 1
ATOM 654 O O . LEU A 1 80 ? 12.732 -0.214 -7.047 1.00 92.06 80 LEU A O 1
ATOM 658 N N . TYR A 1 81 ? 11.323 0.758 -5.602 1.00 93.44 81 TYR A N 1
ATOM 659 C CA . TYR A 1 81 ? 11.148 1.987 -6.376 1.00 93.44 81 TYR A CA 1
ATOM 660 C C . TYR A 1 81 ? 12.473 2.721 -6.610 1.00 93.44 81 TYR A C 1
ATOM 662 O O . TYR A 1 81 ? 12.729 3.169 -7.729 1.00 93.44 81 TYR A O 1
ATOM 670 N N . HIS A 1 82 ? 13.331 2.809 -5.587 1.00 93.00 82 HIS A N 1
ATOM 671 C CA . HIS A 1 82 ? 14.651 3.427 -5.707 1.00 93.00 82 HIS A CA 1
ATOM 672 C C . HIS A 1 82 ? 15.563 2.681 -6.693 1.00 93.00 82 HIS A C 1
ATOM 674 O O . HIS A 1 82 ? 16.195 3.322 -7.532 1.00 93.00 82 HIS A O 1
ATOM 680 N N . GLU A 1 83 ? 15.586 1.344 -6.666 1.00 92.75 83 GLU A N 1
ATOM 681 C CA . GLU A 1 83 ? 16.344 0.573 -7.663 1.00 92.75 83 GLU A CA 1
ATOM 682 C C . GLU A 1 83 ? 15.767 0.746 -9.079 1.00 92.75 83 GLU A C 1
ATOM 684 O O . GLU A 1 83 ? 16.520 0.859 -10.051 1.00 92.75 83 GLU A O 1
ATOM 689 N N . LEU A 1 84 ? 14.438 0.795 -9.225 1.00 91.81 84 LEU A N 1
ATOM 690 C CA . LEU A 1 84 ? 13.793 0.974 -10.529 1.00 91.81 84 LEU A CA 1
ATOM 691 C C . LEU A 1 84 ? 14.092 2.352 -11.136 1.00 91.81 84 LEU A C 1
ATOM 693 O O . LEU A 1 84 ? 14.403 2.427 -12.326 1.00 91.81 84 LEU A O 1
ATOM 697 N N . ILE A 1 85 ? 14.019 3.437 -10.354 1.00 93.19 85 ILE A N 1
ATOM 698 C CA . ILE A 1 85 ? 14.251 4.793 -10.878 1.00 93.19 85 ILE A CA 1
ATOM 699 C C . ILE A 1 8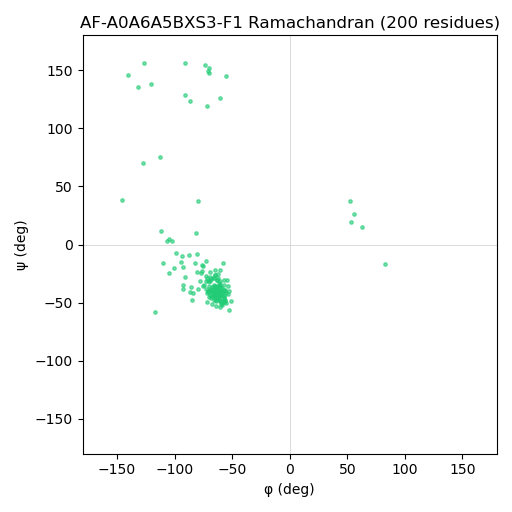5 ? 15.710 4.987 -11.300 1.00 93.19 85 ILE A C 1
ATOM 701 O O . ILE A 1 85 ? 15.964 5.548 -12.363 1.00 93.19 85 ILE A O 1
ATOM 705 N N . GLU A 1 86 ? 16.665 4.459 -10.530 1.00 91.25 86 GLU A N 1
ATOM 706 C CA . GLU A 1 86 ? 18.091 4.546 -10.857 1.00 91.25 86 GLU A CA 1
ATOM 707 C C . GLU A 1 86 ? 18.390 3.862 -12.201 1.00 91.25 86 GLU A C 1
ATOM 709 O O . GLU A 1 86 ? 19.029 4.441 -13.084 1.00 91.25 86 GLU A O 1
ATOM 714 N N . ASN A 1 87 ? 17.866 2.646 -12.395 1.00 88.62 87 ASN A N 1
ATOM 715 C CA . ASN A 1 87 ? 18.082 1.886 -13.626 1.00 88.62 87 ASN A CA 1
ATOM 716 C C . ASN A 1 87 ? 17.307 2.457 -14.822 1.00 88.62 87 ASN A C 1
ATOM 718 O O . ASN A 1 87 ? 17.804 2.405 -15.948 1.00 88.62 87 ASN A O 1
ATOM 722 N N . PHE A 1 88 ? 16.137 3.060 -14.594 1.00 90.25 88 PHE A N 1
ATOM 723 C CA . PHE A 1 88 ? 15.405 3.781 -15.633 1.00 90.25 88 PHE A CA 1
ATOM 724 C C . PHE A 1 88 ? 16.154 5.022 -16.125 1.00 90.25 88 PHE A C 1
ATOM 726 O O . PHE A 1 88 ? 16.270 5.207 -17.334 1.00 90.25 88 PHE A O 1
ATOM 733 N N . GLU A 1 89 ? 16.691 5.856 -15.229 1.00 89.88 89 GLU A N 1
ATOM 734 C CA . GLU A 1 89 ? 17.425 7.062 -15.638 1.00 89.88 89 GLU A CA 1
ATOM 735 C C . GLU A 1 89 ? 18.726 6.718 -16.379 1.00 89.88 89 GLU A C 1
ATOM 737 O O . GLU A 1 89 ? 19.074 7.395 -17.348 1.00 89.88 89 GLU A O 1
ATOM 742 N N . MET A 1 90 ? 19.413 5.631 -15.998 1.00 86.94 90 MET A N 1
ATOM 743 C CA . MET A 1 90 ? 20.556 5.122 -16.767 1.00 86.94 90 MET A CA 1
ATOM 744 C C . MET A 1 90 ? 20.153 4.775 -18.200 1.00 86.94 90 MET A C 1
ATOM 746 O O . MET A 1 90 ? 20.775 5.248 -19.153 1.00 86.94 90 MET A O 1
ATOM 750 N N . GLU A 1 91 ? 19.085 4.002 -18.364 1.00 84.62 91 GLU A N 1
ATOM 751 C CA . GLU A 1 91 ? 18.641 3.570 -19.683 1.00 84.62 91 GLU A CA 1
ATOM 752 C C . GLU A 1 91 ? 18.081 4.717 -20.532 1.00 84.62 91 GLU A C 1
ATOM 754 O O . GLU A 1 91 ? 18.373 4.815 -21.723 1.00 84.62 91 GLU A O 1
ATOM 759 N N . ARG A 1 92 ? 17.349 5.647 -19.911 1.00 84.81 92 ARG A N 1
ATOM 760 C CA . ARG A 1 92 ? 16.877 6.883 -20.544 1.00 84.81 92 ARG A CA 1
ATOM 761 C C . ARG A 1 92 ? 18.035 7.757 -21.033 1.00 84.81 92 ARG A C 1
ATOM 763 O O . ARG A 1 92 ? 17.912 8.406 -22.069 1.00 84.81 92 ARG A O 1
ATOM 770 N N . ALA A 1 93 ? 19.161 7.755 -20.322 1.00 86.75 93 ALA A N 1
ATOM 771 C CA . ALA A 1 93 ? 20.391 8.434 -20.721 1.00 86.75 93 ALA A CA 1
ATOM 772 C C . ALA A 1 93 ? 21.236 7.641 -21.742 1.00 86.75 93 ALA A C 1
ATOM 774 O O . ALA A 1 93 ? 22.381 8.014 -21.996 1.00 86.75 93 ALA A O 1
ATOM 775 N N . ASN A 1 94 ? 20.703 6.553 -22.318 1.00 82.25 94 ASN A N 1
ATOM 776 C CA . ASN A 1 94 ? 21.414 5.615 -23.196 1.00 82.25 94 ASN A CA 1
ATOM 777 C C . ASN A 1 94 ? 22.676 4.998 -22.557 1.00 82.25 94 ASN A C 1
ATOM 779 O O . ASN A 1 94 ? 23.607 4.604 -23.262 1.00 82.25 94 ASN A O 1
ATOM 783 N N . LYS A 1 95 ? 22.723 4.912 -21.223 1.00 83.56 95 LYS A N 1
ATOM 784 C CA . LYS A 1 95 ? 23.763 4.193 -20.480 1.00 83.56 95 LYS A CA 1
ATOM 785 C C . LYS A 1 95 ? 23.323 2.752 -20.240 1.00 83.56 95 LYS A C 1
ATOM 787 O O . LYS A 1 95 ? 22.133 2.443 -20.223 1.00 83.56 95 LYS A O 1
ATOM 792 N N . VAL A 1 96 ? 24.295 1.867 -20.034 1.00 79.12 96 VAL A N 1
ATOM 793 C CA . VAL A 1 96 ? 24.021 0.477 -19.655 1.00 79.12 96 VAL A CA 1
ATOM 794 C C . VAL A 1 96 ? 23.525 0.462 -18.203 1.00 79.12 96 VAL A C 1
ATOM 796 O O . VAL A 1 96 ? 24.270 0.910 -17.331 1.00 79.12 96 VAL A O 1
ATOM 799 N N . PRO A 1 97 ? 22.296 -0.006 -17.922 1.00 80.75 97 PRO A N 1
ATOM 800 C CA . PRO A 1 97 ? 21.805 -0.112 -16.555 1.00 80.75 97 PRO A CA 1
ATOM 801 C C . PRO A 1 97 ? 22.532 -1.232 -15.802 1.00 80.75 97 PRO A C 1
ATOM 803 O O . PRO A 1 97 ? 22.881 -2.261 -16.384 1.00 80.75 97 PRO A O 1
ATOM 806 N N . ASN A 1 98 ? 22.712 -1.054 -14.492 1.00 77.31 98 ASN A N 1
ATOM 807 C CA . ASN A 1 98 ? 23.333 -2.053 -13.616 1.00 77.31 98 ASN A CA 1
ATOM 808 C C . ASN A 1 98 ? 22.511 -3.350 -13.556 1.00 77.31 98 ASN A C 1
ATOM 810 O O . ASN A 1 98 ? 23.068 -4.446 -13.492 1.00 77.31 98 ASN A O 1
ATOM 814 N N . LYS A 1 99 ? 21.180 -3.222 -13.573 1.00 81.94 99 LYS A N 1
ATOM 815 C CA . LYS A 1 99 ? 20.225 -4.329 -13.618 1.00 81.94 99 LYS A CA 1
ATOM 816 C C . LYS A 1 99 ? 19.064 -3.982 -14.539 1.00 81.94 99 LYS A C 1
ATOM 818 O O . LYS A 1 99 ? 18.590 -2.852 -14.602 1.00 81.94 99 LYS A O 1
ATOM 823 N N . THR A 1 100 ? 18.539 -4.991 -15.213 1.00 83.75 100 THR A N 1
ATOM 824 C CA . THR A 1 100 ? 17.251 -4.876 -15.904 1.00 83.75 100 THR A CA 1
ATOM 825 C C . THR A 1 100 ? 16.102 -4.871 -14.894 1.00 83.75 100 THR A C 1
ATOM 827 O O . THR A 1 100 ? 16.211 -5.464 -13.820 1.00 83.75 100 THR A O 1
ATOM 830 N N . PHE A 1 101 ? 14.960 -4.278 -15.254 1.00 84.06 101 PHE A N 1
ATOM 831 C CA . PHE A 1 101 ? 13.751 -4.325 -14.418 1.00 84.06 101 PHE A CA 1
ATOM 832 C C . PHE A 1 101 ? 13.378 -5.768 -14.041 1.00 84.06 101 PHE A C 1
ATOM 834 O O . PHE A 1 101 ? 13.063 -6.030 -12.888 1.00 84.06 101 PHE A O 1
ATOM 841 N N . GLY A 1 102 ? 13.507 -6.731 -14.962 1.00 82.12 102 GLY A N 1
ATOM 842 C CA . GLY A 1 102 ? 13.284 -8.150 -14.662 1.00 82.12 102 GLY A CA 1
ATOM 843 C C . GLY A 1 102 ? 14.146 -8.680 -13.519 1.00 82.12 102 GLY A C 1
ATOM 844 O O . GLY A 1 102 ? 13.623 -9.291 -12.592 1.00 82.12 102 GLY A O 1
ATOM 845 N N . GLN A 1 103 ? 15.451 -8.399 -13.548 1.00 83.38 103 GLN A N 1
ATOM 846 C CA . GLN A 1 103 ? 16.385 -8.811 -12.494 1.00 83.38 103 GLN A CA 1
ATOM 847 C C . GLN A 1 103 ? 16.063 -8.158 -11.147 1.00 83.38 103 GLN A C 1
ATOM 849 O O . GLN A 1 103 ? 16.126 -8.831 -10.120 1.00 83.38 103 GLN A O 1
ATOM 854 N N . ILE A 1 104 ? 15.670 -6.880 -11.154 1.00 88.06 104 ILE A N 1
ATOM 855 C CA . ILE A 1 104 ? 15.216 -6.183 -9.946 1.00 88.06 104 ILE A CA 1
ATOM 856 C C . ILE A 1 104 ? 13.975 -6.903 -9.398 1.00 88.06 104 ILE A C 1
ATOM 858 O O . ILE A 1 104 ? 13.981 -7.376 -8.267 1.00 88.06 104 ILE A O 1
ATOM 862 N N . PHE A 1 105 ? 12.938 -7.120 -10.208 1.00 86.31 105 PHE A N 1
ATOM 863 C CA . PHE A 1 105 ? 11.734 -7.821 -9.749 1.00 86.31 105 PHE A CA 1
ATOM 864 C C . PHE A 1 105 ? 11.996 -9.264 -9.280 1.00 86.31 105 PHE A C 1
ATOM 866 O O . PHE A 1 105 ? 11.328 -9.712 -8.350 1.00 86.31 105 PHE A O 1
ATOM 873 N N . LEU A 1 106 ? 12.976 -9.985 -9.842 1.00 84.19 106 LEU A N 1
ATOM 874 C CA . LEU A 1 106 ? 13.398 -11.298 -9.323 1.00 84.19 106 LEU A CA 1
ATOM 875 C C . LEU A 1 106 ? 13.995 -11.206 -7.919 1.00 84.19 106 LEU A C 1
ATOM 877 O O . LEU A 1 106 ? 13.665 -12.034 -7.072 1.00 84.19 106 LEU A O 1
ATOM 881 N N . GLN A 1 107 ? 14.836 -10.203 -7.664 1.00 87.62 107 GLN A N 1
ATOM 882 C CA . GLN A 1 107 ? 15.417 -9.959 -6.343 1.00 87.62 107 GLN A CA 1
ATOM 883 C C . GLN A 1 107 ? 14.332 -9.666 -5.299 1.00 87.62 107 GLN A C 1
ATOM 885 O O . GLN A 1 107 ? 14.415 -10.154 -4.173 1.00 87.62 107 GLN A O 1
ATOM 890 N N . TYR A 1 108 ? 13.293 -8.917 -5.679 1.00 87.00 108 TYR A N 1
ATOM 891 C CA . TYR A 1 108 ? 12.189 -8.560 -4.783 1.00 87.00 108 TYR A CA 1
ATOM 892 C C . TYR A 1 108 ? 11.052 -9.601 -4.745 1.00 87.00 108 TYR A C 1
ATOM 894 O O . TYR A 1 108 ? 10.182 -9.536 -3.875 1.00 87.00 108 TYR A O 1
ATOM 902 N N . ALA A 1 109 ? 11.063 -10.613 -5.619 1.00 82.88 109 ALA A N 1
ATOM 903 C CA . ALA A 1 109 ? 10.023 -11.642 -5.685 1.00 82.88 109 ALA A CA 1
ATOM 904 C C . ALA A 1 109 ? 9.776 -12.400 -4.361 1.00 82.88 109 ALA A C 1
ATOM 906 O O . ALA A 1 109 ? 8.608 -12.647 -4.051 1.00 82.88 109 ALA A O 1
ATOM 907 N N . PRO A 1 110 ? 10.792 -12.756 -3.545 1.00 83.81 110 PRO A N 1
ATOM 908 C CA . PRO A 1 110 ? 10.563 -13.366 -2.233 1.00 83.81 110 PRO A CA 1
ATOM 909 C C . PRO A 1 110 ? 9.742 -12.474 -1.294 1.00 83.81 110 PRO A C 1
ATOM 911 O O . PRO A 1 110 ? 8.883 -12.970 -0.570 1.00 83.81 110 PRO A O 1
ATOM 914 N N . PHE A 1 111 ? 9.947 -11.157 -1.346 1.00 82.00 111 PHE A N 1
ATOM 915 C CA . PHE A 1 111 ? 9.173 -10.209 -0.547 1.00 82.00 111 PHE A CA 1
ATOM 916 C C . PHE A 1 111 ? 7.747 -10.055 -1.068 1.00 82.00 111 PHE A C 1
ATOM 918 O O . PHE A 1 111 ? 6.812 -10.006 -0.273 1.00 82.00 111 PHE A O 1
ATOM 925 N N . ILE A 1 112 ? 7.561 -10.062 -2.393 1.00 79.38 112 ILE A N 1
ATOM 926 C CA . ILE A 1 112 ? 6.228 -10.073 -3.011 1.00 79.38 112 ILE A CA 1
ATOM 927 C C . ILE A 1 112 ? 5.466 -11.344 -2.603 1.00 79.38 112 ILE A C 1
ATOM 929 O O . ILE A 1 112 ? 4.284 -11.261 -2.296 1.00 79.38 112 ILE A O 1
ATOM 933 N N . LYS A 1 113 ? 6.125 -12.507 -2.482 1.00 76.19 113 LYS A N 1
ATOM 934 C CA . LYS A 1 113 ? 5.504 -13.716 -1.896 1.00 76.19 113 LYS A CA 1
ATOM 935 C C . LYS A 1 113 ? 5.099 -13.525 -0.430 1.00 76.19 113 LYS A C 1
ATOM 937 O O . LYS A 1 113 ? 4.125 -14.120 0.019 1.00 76.19 113 LYS A O 1
ATOM 942 N N . GLY A 1 114 ? 5.799 -12.664 0.306 1.00 73.75 114 GLY A N 1
ATOM 943 C CA . GLY A 1 114 ? 5.424 -12.254 1.661 1.00 73.75 114 GLY A CA 1
ATOM 944 C C . GLY A 1 114 ? 4.055 -11.566 1.744 1.00 73.75 114 GLY A C 1
ATOM 945 O O . GLY A 1 114 ? 3.414 -11.621 2.793 1.00 73.75 114 GLY A O 1
ATOM 946 N N . TYR A 1 115 ? 3.542 -11.007 0.639 1.00 81.06 115 TYR A N 1
ATOM 947 C CA . TYR A 1 115 ? 2.193 -10.435 0.591 1.00 81.06 115 TYR A CA 1
ATOM 948 C C . TYR A 1 115 ? 1.098 -11.475 0.797 1.00 81.06 115 TYR A C 1
ATOM 950 O O . TYR A 1 115 ? 0.009 -11.099 1.215 1.00 81.06 115 TYR A O 1
ATOM 958 N N . THR A 1 116 ? 1.361 -12.765 0.562 1.00 79.56 116 THR A N 1
ATOM 959 C CA . THR A 1 116 ? 0.381 -13.830 0.820 1.00 79.56 116 THR A CA 1
ATOM 960 C C . THR A 1 116 ? -0.080 -13.816 2.277 1.00 79.56 116 THR A C 1
ATOM 962 O O . THR A 1 116 ? -1.253 -14.038 2.558 1.00 79.56 116 THR A O 1
ATOM 965 N N . ARG A 1 117 ? 0.810 -13.469 3.217 1.00 81.62 117 ARG A N 1
ATOM 966 C CA . ARG A 1 117 ? 0.430 -13.299 4.623 1.00 81.62 117 ARG A CA 1
ATOM 967 C C . ARG A 1 117 ? -0.566 -12.155 4.802 1.00 81.62 117 ARG A C 1
A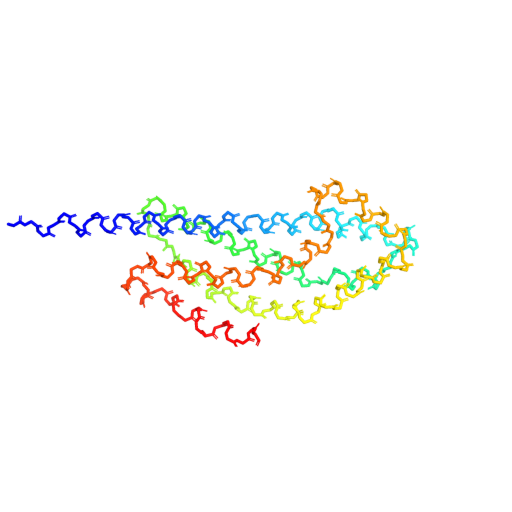TOM 969 O O . ARG A 1 117 ? -1.568 -12.331 5.484 1.00 81.62 117 ARG A O 1
ATOM 976 N N . TYR A 1 118 ? -0.304 -11.014 4.165 1.00 84.56 118 TYR A N 1
ATOM 977 C CA . TYR A 1 118 ? -1.213 -9.871 4.191 1.00 84.56 118 TYR A CA 1
ATOM 978 C C . TYR A 1 118 ? -2.553 -10.202 3.526 1.00 84.56 118 TYR A C 1
ATOM 980 O O . TYR A 1 118 ? -3.598 -9.858 4.063 1.00 84.56 118 TYR A O 1
ATOM 988 N N . PHE A 1 119 ? -2.528 -10.919 2.400 1.00 83.69 119 PHE A N 1
ATOM 989 C CA . PHE A 1 119 ? -3.715 -11.362 1.672 1.00 83.69 119 PHE A CA 1
ATOM 990 C C . PHE A 1 119 ? -4.620 -12.245 2.537 1.00 83.69 119 PHE A C 1
ATOM 992 O O . PHE A 1 119 ? -5.794 -11.934 2.700 1.00 83.69 119 PHE A O 1
ATOM 999 N N . ASN A 1 120 ? -4.055 -13.276 3.171 1.00 83.94 120 ASN A N 1
ATOM 1000 C CA . ASN A 1 120 ? -4.799 -14.194 4.041 1.00 83.94 120 ASN A CA 1
ATOM 1001 C C . ASN A 1 120 ? -5.419 -13.495 5.261 1.00 83.94 120 ASN A C 1
ATOM 1003 O O . ASN A 1 120 ? -6.390 -13.971 5.841 1.00 83.94 120 ASN A O 1
ATOM 1007 N N . GLU A 1 121 ? -4.833 -12.380 5.685 1.00 83.06 121 GLU A N 1
ATOM 1008 C CA . GLU A 1 121 ? -5.289 -11.592 6.828 1.00 83.06 121 GLU A CA 1
ATOM 1009 C C . GLU A 1 1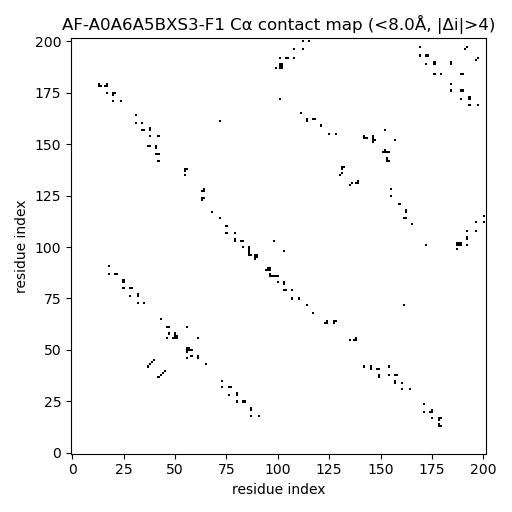21 ? -6.223 -10.448 6.415 1.00 83.06 121 GLU A C 1
ATOM 1011 O O . GLU A 1 121 ? -6.917 -9.884 7.263 1.00 83.06 121 GLU A O 1
ATOM 1016 N N . PHE A 1 122 ? -6.268 -10.099 5.127 1.00 87.81 122 PHE A N 1
ATOM 1017 C CA . PHE A 1 122 ? -7.046 -8.969 4.639 1.00 87.81 122 PHE A CA 1
ATOM 1018 C C . PHE A 1 122 ? -8.546 -9.166 4.885 1.00 87.81 122 PHE A C 1
ATOM 1020 O O . PHE A 1 122 ? -9.218 -8.220 5.292 1.00 87.81 122 PHE A O 1
ATOM 1027 N N . ASP A 1 123 ? -9.060 -10.390 4.756 1.00 88.25 123 ASP A N 1
ATOM 1028 C CA . ASP A 1 123 ? -10.462 -10.700 5.066 1.00 88.25 123 ASP A CA 1
ATOM 1029 C C . ASP A 1 123 ? -10.804 -10.439 6.543 1.00 88.25 123 ASP A C 1
ATOM 1031 O O . ASP A 1 123 ? -11.884 -9.929 6.862 1.00 88.25 123 ASP A O 1
ATOM 1035 N N . ASN A 1 124 ? -9.859 -10.695 7.455 1.00 89.50 124 ASN A N 1
ATOM 1036 C CA . ASN A 1 124 ? -10.013 -10.389 8.879 1.00 89.50 124 ASN A CA 1
ATOM 1037 C C . ASN A 1 124 ? -9.986 -8.878 9.139 1.00 89.50 124 ASN A C 1
ATOM 1039 O O . ASN A 1 124 ? -10.764 -8.372 9.955 1.00 89.50 124 ASN A O 1
ATOM 1043 N N . ILE A 1 125 ? -9.104 -8.145 8.448 1.00 90.31 125 ILE A N 1
ATOM 1044 C CA . ILE A 1 125 ? -9.051 -6.676 8.505 1.00 90.31 125 ILE A CA 1
ATOM 1045 C C . ILE A 1 125 ? -10.381 -6.107 8.010 1.00 90.31 125 ILE A C 1
ATOM 1047 O O . ILE A 1 125 ? -10.987 -5.287 8.695 1.00 90.31 125 ILE A O 1
ATOM 1051 N N . ASN A 1 126 ? -10.874 -6.579 6.865 1.00 90.50 126 ASN A N 1
ATOM 1052 C CA . A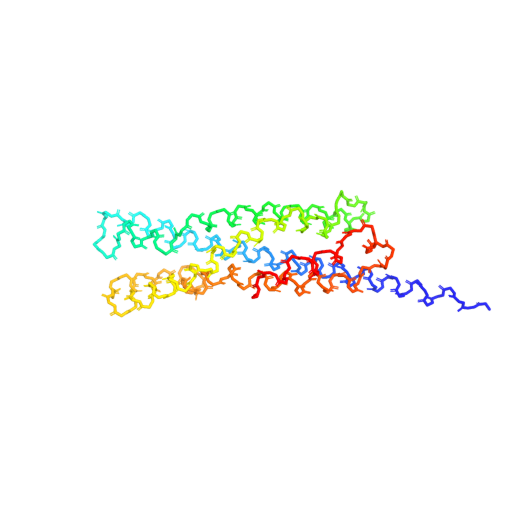SN A 1 126 ? -12.124 -6.121 6.273 1.00 90.50 126 ASN A CA 1
ATOM 1053 C C . ASN A 1 126 ? -13.325 -6.407 7.189 1.00 90.50 126 ASN A C 1
ATOM 1055 O O . ASN A 1 126 ? -14.122 -5.513 7.462 1.00 90.50 126 ASN A O 1
ATOM 1059 N N . SER A 1 127 ? -13.394 -7.612 7.760 1.00 92.50 127 SER A N 1
ATOM 1060 C CA . SER A 1 127 ? -14.413 -7.968 8.758 1.00 92.50 127 SER A CA 1
ATOM 1061 C C . SER A 1 127 ? -14.348 -7.052 9.985 1.00 92.50 127 SER A C 1
ATOM 1063 O O . SER A 1 127 ? -15.371 -6.562 10.453 1.00 92.50 127 SER A O 1
ATOM 1065 N N . THR A 1 128 ? -13.138 -6.729 10.454 1.00 92.62 128 THR A N 1
ATOM 1066 C CA . THR A 1 128 ? -12.933 -5.784 11.562 1.00 92.62 128 THR A CA 1
ATOM 1067 C C . THR A 1 128 ? -13.429 -4.377 11.207 1.00 92.62 128 THR A C 1
ATOM 1069 O O . THR A 1 128 ? -14.049 -3.720 12.041 1.00 92.62 128 THR A O 1
ATOM 1072 N N . LEU A 1 129 ? -13.193 -3.897 9.981 1.00 92.31 129 LEU A N 1
ATOM 1073 C CA . LEU A 1 129 ? -13.690 -2.592 9.526 1.00 92.31 129 LEU A CA 1
ATOM 1074 C C . LEU A 1 129 ? -15.223 -2.556 9.456 1.00 92.31 129 LEU A C 1
ATOM 1076 O O . LEU A 1 129 ? -15.827 -1.568 9.883 1.00 92.31 129 LEU A O 1
ATOM 1080 N N . GLU A 1 130 ? -15.854 -3.633 8.987 1.00 93.25 130 GLU A N 1
ATOM 1081 C CA . GLU A 1 130 ? -17.315 -3.769 8.965 1.00 93.25 130 GLU A CA 1
ATOM 1082 C C . GLU A 1 130 ? -17.915 -3.837 10.378 1.00 93.25 130 GLU A C 1
ATOM 1084 O O . GLU A 1 130 ? -18.935 -3.199 10.656 1.00 93.25 130 GLU A O 1
ATOM 1089 N N . ASP A 1 131 ? -17.255 -4.523 11.311 1.00 93.56 131 ASP A N 1
ATOM 1090 C CA . ASP A 1 131 ? -17.661 -4.549 12.718 1.00 93.56 131 ASP A CA 1
ATOM 1091 C C . ASP A 1 131 ? -17.551 -3.168 13.368 1.00 93.56 131 ASP A C 1
ATOM 1093 O O . ASP A 1 131 ? -18.469 -2.739 14.069 1.00 93.56 131 ASP A O 1
ATOM 1097 N N . ILE A 1 132 ? -16.469 -2.428 13.101 1.00 92.62 132 ILE A N 1
ATOM 1098 C CA . ILE A 1 132 ? -16.331 -1.032 13.540 1.00 92.62 132 ILE A CA 1
ATOM 1099 C C . ILE A 1 132 ? -17.473 -0.200 12.956 1.00 92.62 132 ILE A C 1
ATOM 1101 O O . ILE A 1 132 ? -18.048 0.631 13.659 1.00 92.62 132 ILE A O 1
ATOM 1105 N N . ARG A 1 133 ? -17.842 -0.444 11.690 1.00 91.88 133 ARG A N 1
ATOM 1106 C CA . ARG A 1 133 ? -18.920 0.276 11.003 1.00 91.88 133 ARG A CA 1
ATOM 1107 C C . ARG A 1 133 ? -20.270 0.125 11.684 1.00 91.88 133 ARG A C 1
ATOM 1109 O O . ARG A 1 133 ? -21.010 1.100 11.801 1.00 91.88 133 ARG A O 1
ATOM 1116 N N . LYS A 1 134 ? -20.571 -1.081 12.154 1.00 92.62 134 LYS A N 1
ATOM 1117 C CA . LYS A 1 134 ? -21.848 -1.411 12.794 1.00 92.62 134 LYS A CA 1
ATOM 1118 C C . LYS A 1 134 ? -21.866 -1.054 14.279 1.00 92.62 134 LYS A C 1
ATOM 1120 O O . LYS A 1 134 ? -22.851 -0.502 14.765 1.00 92.62 134 LYS A O 1
ATOM 1125 N N . ASN A 1 135 ? -20.772 -1.336 14.984 1.00 92.94 135 ASN A N 1
ATOM 1126 C CA . ASN A 1 135 ? -20.760 -1.392 16.446 1.00 92.94 135 ASN A CA 1
ATOM 1127 C C . ASN A 1 135 ? -19.982 -0.244 17.110 1.00 92.94 135 ASN A C 1
ATOM 1129 O O . ASN A 1 135 ? -20.163 -0.001 18.300 1.00 92.94 135 ASN A O 1
ATOM 1133 N N . ASN A 1 136 ? -19.137 0.491 16.376 1.00 92.69 136 ASN A N 1
ATOM 1134 C CA . ASN A 1 136 ? -18.273 1.537 16.933 1.00 92.69 136 ASN A CA 1
ATOM 1135 C C . ASN A 1 136 ? -18.431 2.871 16.183 1.00 92.69 136 ASN A C 1
ATOM 1137 O O . ASN A 1 136 ? -17.537 3.341 15.475 1.00 92.69 136 ASN A O 1
ATOM 1141 N N . LYS A 1 137 ? -19.598 3.503 16.374 1.00 94.31 137 LYS A N 1
ATOM 1142 C CA . LYS A 1 137 ? -19.940 4.802 15.767 1.00 94.31 137 LYS A CA 1
ATOM 1143 C C . LYS A 1 137 ? -18.907 5.911 16.037 1.00 94.31 137 LYS A C 1
ATOM 1145 O O . LYS A 1 137 ? -18.597 6.627 15.090 1.00 94.31 137 LYS A O 1
ATOM 1150 N N . PRO A 1 138 ? -18.345 6.075 17.255 1.00 94.06 138 PRO A N 1
ATOM 1151 C CA . PRO A 1 138 ? -17.345 7.117 17.501 1.00 94.06 138 PRO A CA 1
ATOM 1152 C C . PRO A 1 138 ? -16.084 6.948 16.649 1.00 94.06 138 PRO A C 1
ATOM 1154 O O . PRO A 1 138 ? -15.607 7.921 16.069 1.00 94.06 138 PRO A O 1
ATOM 1157 N N . LEU A 1 139 ? -15.577 5.715 16.523 1.00 93.25 139 LEU A N 1
ATOM 1158 C CA . LEU A 1 139 ? -14.426 5.440 15.667 1.00 93.25 139 LEU A CA 1
ATOM 1159 C C . LEU A 1 139 ? -14.762 5.682 14.191 1.00 93.25 139 LEU A C 1
ATOM 1161 O O . LEU A 1 139 ? -13.951 6.266 13.484 1.00 93.25 139 LEU A O 1
ATOM 1165 N N . GLN A 1 140 ? -15.959 5.311 13.728 1.00 93.50 140 GLN A N 1
ATOM 1166 C CA . GLN A 1 140 ? -16.370 5.612 12.353 1.00 93.50 140 GLN A CA 1
ATOM 1167 C C . GLN A 1 140 ? -16.451 7.105 12.052 1.00 93.50 140 GLN A C 1
ATOM 1169 O O . GLN A 1 140 ? -15.908 7.548 11.048 1.00 93.50 140 GLN A O 1
ATOM 1174 N N . LEU A 1 141 ? -17.055 7.896 12.941 1.00 93.62 141 LEU A N 1
ATOM 1175 C CA . LEU A 1 141 ? -17.109 9.350 12.771 1.00 93.62 141 LEU A CA 1
ATOM 1176 C C . LEU A 1 141 ? -15.705 9.957 12.695 1.00 93.62 141 LEU A C 1
ATOM 1178 O O . LEU A 1 141 ? -15.458 10.864 11.901 1.00 93.62 141 LEU A O 1
ATOM 1182 N N . TRP A 1 142 ? -14.772 9.434 13.493 1.00 94.38 142 TRP A N 1
ATOM 1183 C CA . TRP A 1 142 ? -13.374 9.837 13.423 1.00 94.38 142 TRP A CA 1
ATOM 1184 C C . TRP A 1 142 ? -12.727 9.444 12.084 1.00 94.38 142 TRP A C 1
ATOM 1186 O O . TRP A 1 142 ? -12.058 10.272 11.469 1.00 94.38 142 TRP A O 1
ATOM 1196 N N . LEU A 1 143 ? -12.962 8.221 11.592 1.00 93.06 143 LEU A N 1
ATOM 1197 C CA . LEU A 1 143 ? -12.456 7.751 10.295 1.00 93.06 143 LEU A CA 1
ATOM 1198 C C . LEU A 1 143 ? -12.999 8.583 9.123 1.00 93.06 143 LEU A C 1
ATOM 1200 O O . LEU A 1 143 ? -12.244 8.916 8.206 1.00 93.06 143 LEU A O 1
ATOM 1204 N N . ASP A 1 144 ? -14.279 8.954 9.170 1.00 91.81 144 ASP A N 1
ATOM 1205 C CA . ASP A 1 144 ? -14.932 9.812 8.179 1.00 91.81 144 ASP A CA 1
ATOM 1206 C C . ASP A 1 144 ? -14.383 11.244 8.204 1.00 91.81 144 ASP A C 1
ATOM 1208 O O . ASP A 1 144 ? -14.231 11.872 7.153 1.00 91.81 144 ASP A O 1
ATOM 1212 N N . ALA A 1 145 ? -14.045 11.764 9.387 1.00 91.69 145 ALA A N 1
ATOM 1213 C CA . ALA A 1 145 ? -13.376 13.054 9.512 1.00 91.69 145 ALA A CA 1
ATOM 1214 C C . ALA A 1 145 ? -11.961 13.005 8.913 1.00 91.69 145 ALA A C 1
ATOM 1216 O O . ALA A 1 145 ? -11.627 13.843 8.076 1.00 91.69 145 ALA A O 1
ATOM 1217 N N . GLN A 1 146 ? -11.167 11.984 9.259 1.00 90.44 146 GLN A N 1
ATOM 1218 C CA . GLN A 1 146 ? -9.808 11.811 8.727 1.00 90.44 146 GLN A CA 1
ATOM 1219 C C . GLN A 1 146 ? -9.771 11.593 7.220 1.00 90.44 146 GLN A C 1
ATOM 1221 O O . GLN A 1 146 ? -8.830 12.017 6.554 1.00 90.44 146 GLN A O 1
ATOM 1226 N N . ARG A 1 147 ? -10.810 10.978 6.645 1.00 90.38 147 ARG A N 1
ATOM 1227 C CA . ARG A 1 147 ? -10.920 10.800 5.195 1.00 90.38 147 ARG A CA 1
ATOM 1228 C C . ARG A 1 147 ? -10.767 12.115 4.432 1.00 90.38 147 ARG A C 1
ATOM 1230 O O . ARG A 1 147 ? -10.190 12.107 3.347 1.00 90.38 147 ARG A O 1
ATOM 1237 N N . LYS A 1 148 ? -11.257 13.232 4.975 1.00 87.88 148 LYS A N 1
ATOM 1238 C CA . LYS A 1 148 ? -11.137 14.549 4.330 1.00 87.88 148 LYS A CA 1
ATOM 1239 C C . LYS A 1 148 ? -9.676 14.988 4.208 1.00 87.88 148 LYS A C 1
ATOM 1241 O O . LYS A 1 148 ? -9.285 15.467 3.148 1.00 87.88 148 LYS A O 1
ATOM 1246 N N . GLU A 1 149 ? -8.877 14.722 5.235 1.00 86.56 149 GLU A N 1
ATOM 1247 C CA . GLU A 1 149 ? -7.438 15.004 5.270 1.00 86.56 149 GLU A CA 1
ATOM 1248 C C . GLU A 1 149 ? -6.637 14.008 4.407 1.00 86.56 149 GLU A C 1
ATOM 1250 O O . GLU A 1 149 ? -5.700 14.379 3.703 1.00 86.56 149 GLU A O 1
ATOM 1255 N N . ALA A 1 150 ? -7.074 12.746 4.342 1.00 87.12 150 ALA A N 1
ATOM 1256 C CA . ALA A 1 150 ? -6.454 11.679 3.553 1.00 87.12 150 ALA A CA 1
ATOM 1257 C C . ALA A 1 150 ? -6.824 11.711 2.051 1.00 87.12 150 ALA A C 1
ATOM 1259 O O . ALA A 1 150 ? -7.039 10.671 1.419 1.00 87.12 150 ALA A O 1
ATOM 1260 N N . ARG A 1 151 ? -6.936 12.907 1.454 1.00 88.69 151 ARG A N 1
ATOM 1261 C CA . ARG A 1 151 ? -7.316 13.118 0.037 1.00 88.69 151 ARG A CA 1
ATOM 1262 C C . ARG A 1 151 ? -8.613 12.400 -0.367 1.00 88.69 151 ARG A C 1
ATOM 1264 O O . ARG A 1 151 ? -8.728 11.868 -1.471 1.00 88.69 151 ARG A O 1
ATOM 1271 N N . ASN A 1 152 ? -9.587 12.359 0.538 1.00 89.12 152 ASN A N 1
ATOM 1272 C CA . ASN A 1 152 ? -10.878 11.693 0.368 1.00 89.12 152 ASN A CA 1
ATOM 1273 C C . ASN A 1 152 ? -10.812 10.162 0.160 1.00 89.12 152 ASN A C 1
ATOM 1275 O O . ASN A 1 152 ? -11.816 9.552 -0.238 1.00 89.12 152 ASN A O 1
ATOM 1279 N N . LYS A 1 153 ? -9.670 9.520 0.451 1.00 89.31 153 LYS A N 1
ATOM 1280 C CA . LYS A 1 153 ? -9.511 8.063 0.359 1.00 89.31 153 LYS A CA 1
ATOM 1281 C C . LYS A 1 153 ? -9.943 7.392 1.663 1.00 89.31 153 LYS A C 1
ATOM 1283 O O . LYS A 1 153 ? -9.410 7.735 2.711 1.00 89.31 153 LYS A O 1
ATOM 1288 N N . PRO A 1 154 ? -10.899 6.447 1.633 1.00 91.00 154 PRO A N 1
ATOM 1289 C CA . PRO A 1 154 ? -11.311 5.733 2.835 1.00 91.00 154 PRO A CA 1
ATOM 1290 C C . PRO A 1 154 ? -10.220 4.758 3.298 1.00 91.00 154 PRO A C 1
ATOM 1292 O O . PRO A 1 154 ? -9.532 4.160 2.469 1.00 91.00 154 PRO A O 1
ATOM 1295 N N . LEU A 1 155 ? -10.136 4.517 4.611 1.00 91.00 155 LEU A N 1
ATOM 1296 C CA . LEU A 1 155 ? -9.167 3.596 5.219 1.00 91.00 155 LEU A CA 1
ATOM 1297 C C . LEU A 1 155 ? -9.163 2.208 4.551 1.00 91.00 155 LEU A C 1
ATOM 1299 O O . LEU A 1 155 ? -8.109 1.716 4.157 1.00 91.00 155 LEU A O 1
ATOM 1303 N N . GLY A 1 156 ? -10.338 1.600 4.350 1.00 89.88 156 GLY A N 1
ATOM 1304 C CA . GLY A 1 156 ? -10.445 0.301 3.670 1.00 89.88 156 GLY A CA 1
ATOM 1305 C C 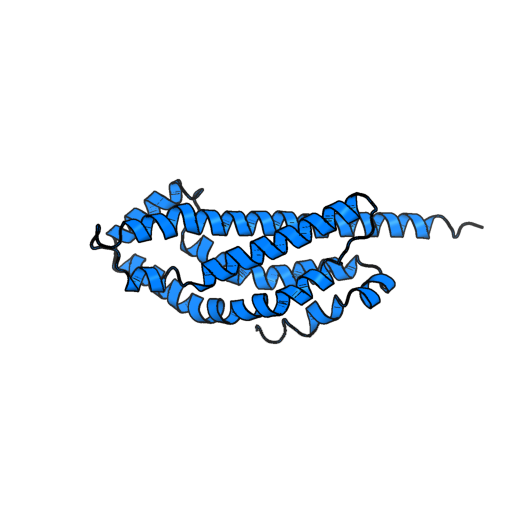. GLY A 1 156 ? -9.937 0.329 2.222 1.00 89.88 156 GLY A C 1
ATOM 1306 O O . GLY A 1 156 ? -9.321 -0.628 1.763 1.00 89.88 156 GLY A O 1
ATOM 1307 N N . GLY A 1 157 ? -10.115 1.459 1.530 1.00 89.94 157 GLY A N 1
ATOM 1308 C CA . GLY A 1 157 ? -9.606 1.672 0.174 1.00 89.94 157 GLY A CA 1
ATOM 1309 C C . GLY A 1 157 ? -8.082 1.769 0.108 1.00 89.94 157 GLY A C 1
ATOM 1310 O O . GLY A 1 157 ? -7.503 1.364 -0.890 1.00 89.94 157 GLY A O 1
ATOM 1311 N N . LEU A 1 158 ? -7.428 2.256 1.166 1.00 90.38 158 LEU A N 1
ATOM 1312 C CA . LEU A 1 158 ? -5.967 2.267 1.278 1.00 90.38 158 LEU A CA 1
ATOM 1313 C C . LEU A 1 158 ? -5.420 0.891 1.689 1.00 90.38 158 LEU A C 1
ATOM 1315 O O . LEU A 1 158 ? -4.403 0.450 1.160 1.00 90.38 158 LEU A O 1
ATOM 1319 N N . LEU A 1 159 ? -6.119 0.180 2.578 1.00 90.56 159 LEU A N 1
ATOM 1320 C CA . LEU A 1 159 ? -5.718 -1.148 3.055 1.00 90.56 159 LEU A CA 1
ATOM 1321 C C . LEU A 1 159 ? -5.833 -2.237 1.975 1.00 90.56 159 LEU A C 1
ATOM 1323 O O . LEU A 1 159 ? -5.072 -3.193 1.999 1.00 90.56 159 LEU A O 1
ATOM 1327 N N . ILE A 1 160 ? -6.729 -2.107 0.991 1.00 89.75 160 ILE A N 1
ATOM 1328 C CA . ILE A 1 160 ? -6.818 -3.073 -0.123 1.00 89.75 160 ILE A CA 1
ATOM 1329 C C . ILE A 1 160 ? -5.696 -2.891 -1.165 1.00 89.75 160 ILE A C 1
ATOM 1331 O O . ILE A 1 160 ? -5.420 -3.800 -1.952 1.00 89.75 160 ILE A O 1
ATOM 1335 N N . THR A 1 161 ? -5.010 -1.742 -1.185 1.00 90.00 161 THR A N 1
ATOM 1336 C CA . THR A 1 161 ? -4.008 -1.427 -2.222 1.00 90.00 161 THR A CA 1
ATOM 1337 C C . THR A 1 161 ? -2.877 -2.461 -2.344 1.00 90.00 161 THR A C 1
ATOM 1339 O O . THR A 1 161 ? -2.548 -2.807 -3.482 1.00 90.00 161 THR A O 1
ATOM 1342 N N . PRO A 1 162 ? -2.311 -3.049 -1.260 1.00 86.50 162 PRO A N 1
ATOM 1343 C CA . PRO A 1 162 ? -1.266 -4.066 -1.382 1.00 86.50 162 PRO A CA 1
ATOM 1344 C C . PRO A 1 162 ? -1.764 -5.344 -2.064 1.00 86.50 162 PRO A C 1
ATOM 1346 O O . PRO A 1 162 ? -1.045 -5.926 -2.874 1.00 86.50 162 PRO A O 1
ATOM 1349 N N . VAL A 1 163 ? -3.014 -5.742 -1.800 1.00 86.12 163 VAL A N 1
ATOM 1350 C CA . VAL A 1 163 ? -3.657 -6.900 -2.441 1.00 86.12 163 VAL A CA 1
ATOM 1351 C C . VAL A 1 163 ? -3.813 -6.667 -3.945 1.00 86.12 163 VAL A C 1
ATOM 1353 O O . VAL A 1 163 ? -3.541 -7.552 -4.752 1.00 86.12 163 VAL A O 1
ATOM 1356 N N . GLN A 1 164 ? -4.185 -5.449 -4.343 1.00 86.44 164 GLN A N 1
ATOM 1357 C CA . GLN A 1 164 ? -4.353 -5.080 -5.752 1.00 86.44 164 GLN A CA 1
ATOM 1358 C C . GLN A 1 164 ? -3.025 -4.856 -6.491 1.00 86.44 164 GLN A C 1
ATOM 1360 O O . GLN A 1 164 ? -2.987 -4.954 -7.722 1.00 86.44 164 GLN A O 1
ATOM 1365 N N . ARG A 1 165 ? -1.929 -4.555 -5.780 1.00 89.19 165 ARG A N 1
ATOM 1366 C CA . ARG A 1 165 ? -0.623 -4.271 -6.396 1.00 89.19 165 ARG A CA 1
ATOM 1367 C C . ARG A 1 165 ? 0.002 -5.519 -7.023 1.00 89.19 165 ARG A C 1
ATOM 1369 O O . ARG A 1 165 ? 0.534 -5.434 -8.128 1.00 89.19 165 ARG A O 1
ATOM 1376 N N . VAL A 1 166 ? -0.121 -6.683 -6.380 1.00 85.19 166 VAL A N 1
ATOM 1377 C CA . VAL A 1 166 ? 0.511 -7.933 -6.847 1.00 85.19 166 VAL A CA 1
ATOM 1378 C C . VAL A 1 166 ? 0.023 -8.358 -8.247 1.00 85.19 166 VAL A C 1
ATOM 1380 O O . VAL A 1 166 ? 0.869 -8.582 -9.119 1.00 85.19 166 VAL A O 1
ATOM 1383 N N . PRO A 1 167 ? -1.293 -8.395 -8.549 1.00 84.62 167 PRO A N 1
ATOM 1384 C CA . PRO A 1 167 ? -1.773 -8.655 -9.909 1.00 84.62 167 PRO A CA 1
ATOM 1385 C C . PRO A 1 167 ? -1.297 -7.621 -10.937 1.00 84.62 167 PRO A C 1
ATOM 1387 O O . PRO A 1 167 ? -1.004 -7.979 -12.079 1.00 84.62 167 PRO A O 1
ATOM 1390 N N . ARG A 1 168 ? -1.180 -6.343 -10.545 1.00 86.81 168 ARG A N 1
ATOM 1391 C CA . ARG A 1 168 ? -0.706 -5.275 -11.440 1.00 86.81 168 ARG A CA 1
ATOM 1392 C C . ARG A 1 168 ? 0.752 -5.468 -11.844 1.00 86.81 168 ARG A C 1
ATOM 1394 O O . ARG A 1 168 ? 1.055 -5.302 -13.023 1.00 86.81 168 ARG A O 1
ATOM 1401 N N . TYR A 1 169 ? 1.627 -5.897 -10.929 1.00 86.38 169 TYR A N 1
ATOM 1402 C CA . TYR A 1 169 ? 3.009 -6.240 -11.286 1.00 86.38 169 TYR A CA 1
ATOM 1403 C C . TYR A 1 169 ? 3.064 -7.312 -12.372 1.00 86.38 169 TYR A C 1
ATOM 1405 O O . TYR A 1 169 ? 3.812 -7.171 -13.334 1.00 86.38 169 TYR A O 1
ATOM 1413 N N . LYS A 1 170 ? 2.231 -8.354 -12.277 1.00 83.25 170 LYS A N 1
ATOM 1414 C CA . LYS A 1 170 ? 2.180 -9.412 -13.294 1.00 83.25 170 LYS A CA 1
ATOM 1415 C C . LYS A 1 170 ? 1.795 -8.869 -14.673 1.00 83.25 170 LYS A C 1
ATOM 1417 O O . LYS A 1 170 ? 2.424 -9.249 -15.660 1.00 83.25 170 LYS A O 1
ATOM 1422 N N . LEU A 1 171 ? 0.786 -7.998 -14.751 1.00 84.38 171 LEU A N 1
ATOM 1423 C CA . LEU A 1 171 ? 0.340 -7.395 -16.014 1.00 84.38 171 LEU A CA 1
ATOM 1424 C C . LEU A 1 171 ? 1.436 -6.520 -16.633 1.00 84.38 171 LEU A C 1
ATOM 1426 O O . LEU A 1 171 ? 1.833 -6.769 -17.771 1.00 84.38 171 LEU A O 1
ATOM 1430 N N . LEU A 1 172 ? 1.981 -5.582 -15.854 1.00 83.25 172 LEU A N 1
ATOM 1431 C CA . LEU A 1 172 ? 3.009 -4.641 -16.307 1.00 83.25 172 LEU A CA 1
ATOM 1432 C C . LEU A 1 172 ? 4.304 -5.355 -16.717 1.00 83.25 172 LEU A C 1
ATOM 1434 O O . LEU A 1 172 ? 4.902 -5.022 -17.736 1.00 83.25 172 LEU A O 1
ATOM 1438 N N . LEU A 1 173 ? 4.722 -6.385 -15.972 1.00 82.06 173 LEU A N 1
ATOM 1439 C CA . LEU A 1 173 ? 5.892 -7.191 -16.328 1.00 82.06 173 LEU A CA 1
ATOM 1440 C C . LEU A 1 173 ? 5.662 -8.011 -17.595 1.00 82.06 173 LEU A C 1
ATOM 1442 O O . LEU A 1 173 ? 6.547 -8.080 -18.442 1.00 82.06 173 LEU A O 1
ATOM 1446 N N . THR A 1 174 ? 4.477 -8.604 -17.758 1.00 79.50 174 THR A N 1
ATOM 1447 C CA . THR A 1 174 ? 4.129 -9.341 -18.984 1.00 79.50 174 THR A CA 1
ATOM 1448 C C . THR A 1 174 ? 4.140 -8.415 -20.197 1.00 79.50 174 THR A C 1
ATOM 1450 O O . THR A 1 174 ? 4.569 -8.809 -21.280 1.00 79.50 174 THR A O 1
ATOM 1453 N N . GLU A 1 175 ? 3.688 -7.175 -20.033 1.00 80.69 175 GLU A N 1
ATOM 1454 C CA . GLU A 1 175 ? 3.753 -6.170 -21.085 1.00 80.69 175 GLU A CA 1
ATOM 1455 C C . GLU A 1 175 ? 5.195 -5.747 -21.379 1.00 80.69 175 GLU A C 1
ATOM 1457 O O . GLU A 1 175 ? 5.608 -5.757 -22.537 1.00 80.69 175 GLU A O 1
ATOM 1462 N N . LEU A 1 176 ? 6.008 -5.505 -20.347 1.00 80.75 176 LEU A N 1
ATOM 1463 C CA . LEU A 1 176 ? 7.426 -5.180 -20.497 1.00 80.75 176 LEU A CA 1
ATOM 1464 C C . LEU A 1 176 ? 8.196 -6.269 -21.264 1.00 80.75 176 LEU A C 1
ATOM 1466 O O . LEU A 1 176 ? 9.034 -5.948 -22.111 1.00 80.75 176 LEU A O 1
ATOM 1470 N N . VAL A 1 177 ? 7.886 -7.550 -21.024 1.00 77.12 177 VAL A N 1
ATOM 1471 C CA . VAL A 1 177 ? 8.444 -8.680 -21.788 1.00 77.12 177 VAL A CA 1
ATOM 1472 C C . VAL A 1 177 ? 8.145 -8.519 -23.272 1.00 77.12 177 VAL A C 1
ATOM 1474 O O . VAL A 1 177 ? 9.075 -8.583 -24.069 1.00 77.12 177 VAL A O 1
ATOM 1477 N N . LYS A 1 178 ? 6.893 -8.248 -23.663 1.00 72.31 178 LYS A N 1
ATOM 1478 C CA . LYS A 1 178 ? 6.479 -8.158 -25.080 1.00 72.31 178 LYS A CA 1
ATOM 1479 C C . LYS A 1 178 ? 7.277 -7.128 -25.886 1.00 72.31 178 LYS A C 1
ATOM 1481 O O . LYS A 1 178 ? 7.482 -7.321 -27.084 1.00 72.31 178 LYS A O 1
ATOM 1486 N N . TYR A 1 179 ? 7.740 -6.063 -25.235 1.00 69.00 179 TYR A N 1
ATOM 1487 C CA . TYR A 1 179 ? 8.516 -4.987 -25.863 1.00 69.00 179 TYR A CA 1
ATOM 1488 C C . TYR A 1 179 ? 10.023 -5.063 -25.578 1.00 69.00 179 TYR A C 1
ATOM 1490 O O . TYR A 1 179 ? 10.794 -4.230 -26.056 1.00 69.00 179 TYR A O 1
ATOM 1498 N N . THR A 1 180 ? 10.472 -6.095 -24.862 1.00 65.50 180 THR A N 1
ATOM 1499 C CA . THR A 1 180 ? 11.889 -6.421 -24.681 1.00 65.50 180 THR A CA 1
ATOM 1500 C C . THR A 1 180 ? 12.322 -7.388 -25.791 1.00 65.50 180 THR A C 1
ATOM 1502 O O . THR A 1 180 ? 11.655 -8.383 -26.053 1.00 65.50 180 THR A O 1
ATOM 1505 N N . SER A 1 181 ? 13.420 -7.085 -26.495 1.00 56.16 181 SER A N 1
ATOM 1506 C CA . SER A 1 181 ? 13.935 -7.926 -27.592 1.00 56.16 181 SER A CA 1
ATOM 1507 C C . SER A 1 181 ? 14.173 -9.378 -27.131 1.00 56.16 181 SER A C 1
ATOM 1509 O O . SER A 1 181 ? 14.654 -9.569 -26.016 1.00 56.16 181 SER A O 1
ATOM 1511 N N . PRO A 1 182 ? 13.948 -10.410 -27.968 1.00 49.62 182 PRO A N 1
ATOM 1512 C CA . PRO A 1 182 ? 14.189 -11.813 -27.600 1.00 49.62 182 PRO A CA 1
ATOM 1513 C C . PRO A 1 182 ? 15.615 -12.094 -27.104 1.00 49.62 182 PRO A C 1
ATOM 1515 O O . PRO A 1 182 ? 15.836 -12.955 -26.257 1.00 49.62 182 PRO A O 1
ATOM 1518 N N . ILE A 1 183 ? 16.596 -11.333 -27.603 1.00 45.38 183 ILE A N 1
ATOM 1519 C CA . ILE A 1 183 ? 18.001 -11.430 -27.180 1.00 45.38 183 ILE A CA 1
ATOM 1520 C C . ILE A 1 183 ? 18.183 -10.871 -25.763 1.00 45.38 183 ILE A C 1
ATOM 1522 O O . ILE A 1 183 ? 18.900 -11.463 -24.961 1.00 45.38 183 ILE A O 1
ATOM 1526 N N . SER A 1 184 ? 17.507 -9.770 -25.423 1.00 50.38 184 SER A N 1
ATOM 1527 C CA . SER A 1 184 ? 17.543 -9.218 -24.069 1.00 50.38 184 SER A CA 1
ATOM 1528 C C . SER A 1 184 ? 16.641 -9.986 -23.102 1.00 50.38 184 SER A C 1
ATOM 1530 O O . SER A 1 184 ? 17.037 -10.126 -21.953 1.00 50.38 184 SER A O 1
ATOM 1532 N N . GLN A 1 185 ? 15.515 -10.572 -23.532 1.00 47.06 185 GLN A N 1
ATOM 1533 C CA . GLN A 1 185 ? 14.683 -11.489 -22.725 1.00 47.06 185 GLN A CA 1
ATOM 1534 C C . GLN A 1 185 ? 15.489 -12.694 -22.219 1.00 47.06 185 GLN A C 1
ATOM 1536 O O . GLN A 1 185 ? 15.452 -13.009 -21.030 1.00 47.06 185 GLN A O 1
ATOM 1541 N N . ARG A 1 186 ? 16.295 -13.306 -23.101 1.00 43.75 186 ARG A N 1
ATOM 1542 C CA . ARG A 1 186 ? 17.165 -14.447 -22.768 1.00 43.75 186 ARG A CA 1
ATOM 1543 C C . ARG A 1 186 ? 18.273 -14.103 -21.766 1.00 43.75 186 ARG A C 1
ATOM 1545 O O . ARG A 1 186 ? 18.735 -14.989 -21.059 1.00 43.75 186 ARG A O 1
ATOM 1552 N N . LEU A 1 187 ? 18.688 -12.835 -21.709 1.00 44.44 187 LEU A N 1
ATOM 1553 C CA . LEU A 1 187 ? 19.711 -12.324 -20.785 1.00 44.44 187 LEU A CA 1
ATOM 1554 C C . LEU A 1 187 ? 19.125 -11.766 -19.473 1.00 44.44 187 LEU A C 1
ATOM 1556 O O . LEU A 1 187 ? 19.850 -11.637 -18.492 1.00 44.44 187 LEU A O 1
ATOM 1560 N N . SER A 1 188 ? 17.832 -11.424 -19.439 1.00 47.06 188 SER A N 1
ATOM 1561 C CA . SER A 1 188 ? 17.194 -10.704 -18.320 1.00 47.06 188 SER A CA 1
ATOM 1562 C C . SER A 1 188 ? 16.269 -11.558 -17.445 1.00 47.06 188 SER A C 1
ATOM 1564 O O . SER A 1 188 ? 15.686 -11.032 -16.499 1.00 47.06 188 SER A O 1
ATOM 1566 N N . ASN A 1 189 ? 16.152 -12.867 -17.711 1.00 52.44 189 ASN A N 1
ATOM 1567 C CA . ASN A 1 189 ? 15.352 -13.835 -16.936 1.00 52.44 189 ASN A CA 1
ATOM 1568 C C . ASN A 1 189 ? 13.876 -13.432 -16.715 1.00 52.44 189 ASN A C 1
ATOM 1570 O O . ASN A 1 189 ? 13.210 -13.965 -15.828 1.00 52.44 189 ASN A O 1
ATOM 1574 N N . VAL A 1 190 ? 13.329 -12.509 -17.513 1.00 49.16 190 VAL A N 1
ATOM 1575 C CA . VAL A 1 190 ? 11.993 -11.934 -17.270 1.00 49.16 190 VAL A CA 1
ATOM 1576 C C . VAL A 1 190 ? 10.885 -12.988 -17.445 1.00 49.16 190 VAL A C 1
ATOM 1578 O O . VAL A 1 190 ? 9.879 -12.947 -16.738 1.00 49.16 190 VAL A O 1
ATOM 1581 N N . ASP A 1 191 ? 11.097 -13.997 -18.297 1.00 48.78 191 ASP A N 1
ATOM 1582 C CA . ASP A 1 191 ? 10.172 -15.129 -18.472 1.00 48.78 191 ASP A CA 1
ATOM 1583 C C . ASP A 1 191 ? 10.061 -16.015 -17.215 1.00 48.78 191 ASP A C 1
ATOM 1585 O O . ASP A 1 191 ? 9.008 -16.595 -16.944 1.00 48.78 191 ASP A O 1
ATOM 1589 N N . GLN A 1 192 ? 11.110 -16.090 -16.385 1.00 51.91 192 GLN A N 1
ATOM 1590 C CA . GLN A 1 192 ? 11.038 -16.798 -15.100 1.00 51.91 192 GLN A CA 1
ATOM 1591 C C . GLN A 1 192 ? 10.188 -16.035 -14.072 1.00 51.91 192 GLN A C 1
ATOM 1593 O O . GLN A 1 192 ? 9.554 -16.668 -13.222 1.00 51.91 192 GLN A O 1
ATOM 1598 N N . CYS A 1 193 ? 10.106 -14.699 -14.155 1.00 49.41 193 CYS A N 1
ATOM 1599 C CA . CYS A 1 193 ? 9.239 -13.901 -13.279 1.00 49.41 193 CYS A CA 1
ATOM 1600 C C . CYS A 1 193 ? 7.760 -14.225 -13.488 1.00 49.41 193 CYS A C 1
ATOM 1602 O O . CYS A 1 193 ? 7.013 -14.361 -12.518 1.00 49.41 193 CYS A O 1
ATOM 1604 N N . THR A 1 194 ? 7.330 -14.316 -14.749 1.00 49.91 194 THR A N 1
ATOM 1605 C CA . THR A 1 194 ? 5.913 -14.443 -15.119 1.00 49.91 194 THR A CA 1
ATOM 1606 C C . THR A 1 194 ? 5.376 -15.853 -14.863 1.00 49.91 194 THR A C 1
ATOM 1608 O O . THR A 1 194 ? 4.227 -15.998 -14.434 1.00 49.91 194 THR A O 1
ATOM 1611 N N . HIS A 1 195 ? 6.204 -16.885 -15.066 1.00 46.59 195 HIS A N 1
ATOM 1612 C CA . HIS A 1 195 ? 5.789 -18.287 -14.979 1.00 46.59 195 HIS A CA 1
ATOM 1613 C C . HIS A 1 195 ? 5.990 -18.941 -13.604 1.00 46.59 195 HIS A C 1
ATOM 1615 O O . HIS A 1 195 ? 5.123 -19.709 -13.180 1.00 46.59 195 HIS A O 1
ATOM 1621 N N . THR A 1 196 ? 7.081 -18.648 -12.890 1.00 47.12 196 THR A N 1
ATOM 1622 C CA . THR A 1 196 ? 7.473 -19.440 -11.707 1.00 47.12 196 THR A CA 1
ATOM 1623 C C . THR A 1 196 ? 6.899 -18.902 -10.393 1.00 47.12 196 THR A C 1
ATOM 1625 O O . THR A 1 196 ? 6.676 -19.671 -9.464 1.00 47.12 196 THR A O 1
ATOM 1628 N N . ASN A 1 197 ? 6.623 -17.595 -10.288 1.00 44.56 197 ASN A N 1
ATOM 1629 C CA . ASN A 1 197 ? 6.299 -16.969 -8.997 1.00 44.56 197 ASN A CA 1
ATOM 1630 C C . ASN A 1 197 ? 4.814 -16.630 -8.781 1.00 44.56 197 ASN A C 1
ATOM 1632 O O . ASN A 1 197 ? 4.384 -16.591 -7.634 1.00 44.56 197 ASN A O 1
ATOM 1636 N N . PHE A 1 198 ? 4.015 -16.440 -9.838 1.00 44.03 198 PHE A N 1
ATOM 1637 C CA . PHE A 1 198 ? 2.606 -16.024 -9.705 1.00 44.03 198 PHE A CA 1
ATOM 1638 C C . PHE A 1 198 ? 1.582 -17.163 -9.800 1.00 44.03 198 PHE A C 1
ATOM 1640 O O . PHE A 1 198 ? 0.398 -16.924 -9.583 1.00 44.03 198 PHE A O 1
ATOM 1647 N N . ARG A 1 199 ? 1.995 -18.395 -10.133 1.00 43.31 199 ARG A N 1
ATOM 1648 C CA . ARG A 1 199 ? 1.096 -19.568 -10.126 1.00 43.31 199 ARG A CA 1
ATOM 1649 C C . ARG A 1 199 ? 0.740 -20.052 -8.715 1.00 43.31 199 ARG A C 1
ATOM 1651 O O . ARG A 1 199 ? -0.193 -20.826 -8.583 1.00 43.31 199 ARG A O 1
ATOM 1658 N N . SER A 1 200 ? 1.457 -19.593 -7.691 1.00 38.94 200 SER A N 1
ATOM 1659 C CA . SER A 1 200 ? 1.282 -20.016 -6.293 1.00 38.94 200 SER A CA 1
ATOM 1660 C C . SER A 1 200 ? 0.566 -18.976 -5.418 1.00 38.94 200 SER A C 1
ATOM 1662 O O . SER A 1 200 ? 0.483 -19.165 -4.211 1.00 38.94 200 SER A O 1
ATOM 1664 N N . CYS A 1 201 ? 0.100 -17.870 -6.012 1.00 35.28 201 CYS A N 1
ATOM 1665 C CA . CYS A 1 201 ? -0.648 -16.798 -5.338 1.00 35.28 201 CYS A CA 1
ATOM 1666 C C . CYS A 1 201 ? -2.123 -16.721 -5.782 1.00 35.28 201 CYS A C 1
ATOM 1668 O O . CYS A 1 201 ? -2.776 -15.725 -5.489 1.00 35.28 201 CYS A O 1
ATOM 1670 N N . ASN A 1 202 ? -2.618 -17.732 -6.502 1.00 30.25 202 ASN A N 1
ATOM 1671 C CA . ASN A 1 202 ? -4.037 -17.919 -6.812 1.00 30.25 202 ASN A CA 1
ATOM 1672 C C . ASN A 1 202 ? -4.574 -19.117 -6.036 1.00 30.25 202 ASN A C 1
ATOM 1674 O O . ASN A 1 202 ? -3.807 -20.100 -5.921 1.00 30.25 202 ASN A O 1
#